Protein AF-A0A8T0V2H6-F1 (afdb_monomer_lite)

Sequence (194 aa):
MIKNYIMNHGMRLSMFNEFSKLKLLAVAETQFASVIVMLKRFLMVKRALQSMVISDAWETYREDNSGLARHVRENSERWWENVAYIVDFTDPIYEMLRVADTDKPCLHLIYEMWDTMIENVKKVIYTKEKKQDDEQSTFFSIVLAILVDRWTKTNTPLHCLAHSLNPRYYHEKWINERAGRNPPPPTRTLRFHK

Foldseek 3Di:
DVLCVQVVDPLSVVLLVVQDPQHQDDDDPDDDCSVLVNLVSCLVSVVSVLCSLQDPSNVVVDPDDNVVSVVCNVVCPVVNVVSVLVNQLCVLVVVLVVVVPDPDPCLLVNLVSLVVNLVSSCVSVCVVVVHDPPDDDPVSVVVVVVSVVVCVVVDDVSSVVSNLPPCVQPDPCQVPDPPDRDDGDPDPSCPVPD

Radius of gyration: 23.85 Å; chains: 1; bounding box: 50×31×73 Å

Secondary structure (DSSP, 8-state):
-HHHHHHTSHHHHHHHHHH-SPPPP---S--TTHHHHHHHHHHHTHHHHHHHHTSHHHHHH--S-HHHHHHHHHHHHHHHHHHHHHHHHHHHHHHHHHHHTSSS--GGGHHHHHHHHHHHHHHHHHHHHT--TTS--HHHHHHHHHHHHHHHHH--HHHHHHHHT-GGGS-HHHHH-SS--PPPP--GGGTT--

Structure (mmCIF, N/CA/C/O backbone):
data_AF-A0A8T0V2H6-F1
#
_entry.id   AF-A0A8T0V2H6-F1
#
loop_
_atom_site.group_PDB
_atom_site.id
_atom_site.type_symbol
_atom_site.label_atom_id
_atom_site.label_alt_id
_atom_site.label_comp_id
_atom_site.label_asym_id
_atom_site.label_entity_id
_atom_site.label_seq_id
_atom_site.pdbx_PDB_ins_code
_atom_site.Cartn_x
_atom_site.Cartn_y
_atom_site.Cartn_z
_atom_site.occupancy
_atom_site.B_iso_or_equiv
_atom_site.auth_seq_id
_atom_site.auth_comp_id
_atom_site.auth_asym_id
_atom_site.auth_atom_id
_atom_site.pdbx_PDB_model_num
ATOM 1 N N . MET A 1 1 ? 0.007 8.878 -19.558 1.00 57.66 1 MET A N 1
ATOM 2 C CA . MET A 1 1 ? 1.024 9.228 -20.577 1.00 57.66 1 MET A CA 1
ATOM 3 C C . MET A 1 1 ? 1.770 7.995 -21.104 1.00 57.66 1 MET A C 1
ATOM 5 O O . MET A 1 1 ? 1.580 7.674 -22.267 1.00 57.66 1 MET A O 1
ATOM 9 N N . ILE A 1 2 ? 2.503 7.237 -20.270 1.00 63.34 2 ILE A N 1
ATOM 10 C CA . ILE A 1 2 ? 3.273 6.039 -20.698 1.00 63.34 2 ILE A CA 1
ATOM 11 C C . ILE A 1 2 ? 2.390 4.943 -21.316 1.00 63.34 2 ILE A C 1
ATOM 13 O O . ILE A 1 2 ? 2.685 4.446 -22.397 1.00 63.34 2 ILE A O 1
ATOM 17 N N . LYS A 1 3 ? 1.258 4.612 -20.681 1.00 72.81 3 LYS A N 1
ATOM 18 C CA . LYS A 1 3 ? 0.284 3.656 -21.231 1.00 72.81 3 LYS A CA 1
ATOM 19 C C . LYS A 1 3 ? -0.166 4.047 -22.644 1.00 72.81 3 LYS A C 1
ATOM 21 O O . LYS A 1 3 ? -0.081 3.224 -23.541 1.00 72.81 3 LYS A O 1
ATOM 26 N N . ASN A 1 4 ? -0.607 5.288 -22.859 1.00 69.81 4 ASN A N 1
ATOM 27 C CA . ASN A 1 4 ? -1.060 5.742 -24.182 1.00 69.81 4 ASN A CA 1
ATOM 28 C C . ASN A 1 4 ? 0.082 5.711 -25.208 1.00 69.81 4 ASN A C 1
ATOM 30 O O . ASN A 1 4 ? -0.122 5.298 -26.342 1.00 69.81 4 ASN A O 1
ATOM 34 N N . TYR A 1 5 ? 1.293 6.078 -24.786 1.00 70.44 5 TYR A N 1
ATOM 35 C CA . TYR A 1 5 ? 2.484 6.064 -25.630 1.00 70.44 5 TYR A CA 1
ATOM 36 C C . TYR A 1 5 ? 2.878 4.655 -26.121 1.00 70.44 5 TYR A C 1
ATOM 38 O O . TYR A 1 5 ? 3.415 4.526 -27.222 1.00 70.44 5 TYR A O 1
ATOM 46 N N . ILE A 1 6 ? 2.609 3.607 -25.333 1.00 67.75 6 ILE A N 1
ATOM 47 C CA . ILE A 1 6 ? 2.891 2.208 -25.703 1.00 67.75 6 ILE A CA 1
ATOM 48 C C . ILE A 1 6 ? 1.693 1.578 -26.420 1.00 67.75 6 ILE A C 1
ATOM 50 O O . ILE A 1 6 ? 1.848 0.989 -27.482 1.00 67.75 6 ILE A O 1
ATOM 54 N N . MET A 1 7 ? 0.492 1.721 -25.859 1.00 74.12 7 MET A N 1
ATOM 55 C CA . MET A 1 7 ? -0.691 0.967 -26.284 1.00 74.12 7 MET A CA 1
ATOM 56 C C . MET A 1 7 ? -1.359 1.519 -27.550 1.00 74.12 7 MET A C 1
ATOM 58 O O . MET A 1 7 ? -2.041 0.760 -28.231 1.00 74.12 7 MET A O 1
ATOM 62 N N . ASN A 1 8 ? -1.174 2.803 -27.882 1.00 72.38 8 ASN A N 1
ATOM 63 C CA . ASN A 1 8 ? -1.828 3.425 -29.043 1.00 72.38 8 ASN A CA 1
ATOM 64 C C . ASN A 1 8 ? -0.949 3.433 -30.309 1.00 72.38 8 ASN A C 1
ATOM 66 O O . ASN A 1 8 ? -1.390 3.909 -31.351 1.00 72.38 8 ASN A O 1
ATOM 70 N N . HIS A 1 9 ? 0.284 2.918 -30.241 1.00 75.00 9 HIS A N 1
ATOM 71 C CA . HIS A 1 9 ? 1.209 2.855 -31.376 1.00 75.00 9 HIS A CA 1
ATOM 72 C C . HIS A 1 9 ? 1.543 1.396 -31.705 1.00 75.00 9 HIS A C 1
ATOM 74 O O . HIS A 1 9 ? 2.235 0.736 -30.931 1.00 75.00 9 HIS A O 1
ATOM 80 N N . GLY A 1 10 ? 1.086 0.907 -32.865 1.00 76.62 10 GLY A N 1
ATOM 81 C CA . GLY A 1 10 ? 1.144 -0.514 -33.241 1.00 76.62 10 GLY A CA 1
ATOM 82 C C . GLY A 1 10 ? 2.532 -1.151 -33.125 1.00 76.62 10 GLY A C 1
ATOM 83 O O . GLY A 1 10 ? 2.665 -2.210 -32.519 1.00 76.62 10 GLY A O 1
ATOM 84 N N . MET A 1 11 ? 3.578 -0.467 -33.601 1.00 78.38 11 MET A N 1
ATOM 85 C CA . MET A 1 11 ? 4.960 -0.964 -33.513 1.00 78.38 11 MET A CA 1
ATOM 86 C C . MET A 1 11 ? 5.462 -1.081 -32.069 1.00 78.38 11 MET A C 1
ATOM 88 O O . MET A 1 11 ? 6.057 -2.087 -31.697 1.00 78.38 11 MET A O 1
ATOM 92 N N . ARG A 1 12 ? 5.185 -0.086 -31.217 1.00 76.69 12 ARG A N 1
ATOM 93 C CA . ARG A 1 12 ? 5.607 -0.103 -29.803 1.00 76.69 12 ARG A CA 1
ATOM 94 C C . ARG A 1 12 ? 4.837 -1.132 -28.991 1.00 76.69 12 ARG A C 1
ATOM 96 O O . ARG A 1 12 ? 5.410 -1.766 -28.113 1.00 76.69 12 ARG A O 1
ATOM 103 N N . LEU A 1 13 ? 3.555 -1.306 -29.301 1.00 80.50 13 LEU A N 1
ATOM 104 C CA . LEU A 1 13 ? 2.740 -2.358 -28.715 1.00 80.50 13 LEU A CA 1
ATOM 105 C C . LEU A 1 13 ? 3.264 -3.744 -29.111 1.00 80.50 13 LEU A C 1
ATOM 107 O O . LEU A 1 13 ? 3.337 -4.617 -28.252 1.00 80.50 13 LEU A O 1
ATOM 111 N N . SER A 1 14 ? 3.657 -3.935 -30.376 1.00 81.31 14 SER A N 1
ATOM 112 C CA . SER A 1 14 ? 4.265 -5.187 -30.847 1.00 81.31 14 SER A CA 1
ATOM 113 C C . SER A 1 14 ? 5.552 -5.497 -30.085 1.00 81.31 14 SER A C 1
ATOM 115 O O . SER A 1 14 ? 5.632 -6.546 -29.453 1.00 81.31 14 SER A O 1
ATOM 117 N N . MET A 1 15 ? 6.490 -4.542 -30.035 1.00 80.81 15 MET A N 1
ATOM 118 C CA . MET A 1 15 ? 7.746 -4.691 -29.287 1.00 80.81 15 MET A CA 1
ATOM 119 C C . MET A 1 15 ? 7.506 -4.972 -27.796 1.00 80.81 15 MET A C 1
ATOM 121 O O . MET A 1 15 ? 8.151 -5.827 -27.206 1.00 80.81 15 MET A O 1
ATOM 125 N N . PHE A 1 16 ? 6.549 -4.288 -27.161 1.00 79.81 16 PHE A N 1
ATOM 126 C CA . PHE A 1 16 ? 6.218 -4.543 -25.757 1.00 79.81 16 PHE A CA 1
ATOM 127 C C . PHE A 1 16 ? 5.671 -5.962 -25.528 1.00 79.81 16 PHE A C 1
ATOM 129 O O . PHE A 1 16 ? 6.014 -6.605 -24.532 1.00 79.81 16 PHE A O 1
ATOM 136 N N . ASN A 1 17 ? 4.837 -6.460 -26.446 1.00 83.56 17 ASN A N 1
ATOM 137 C CA . ASN A 1 17 ? 4.226 -7.786 -26.340 1.00 83.56 17 ASN A CA 1
ATOM 138 C C . ASN A 1 17 ? 5.242 -8.932 -26.488 1.00 83.56 17 ASN A C 1
ATOM 140 O O . ASN A 1 17 ? 4.972 -10.030 -26.001 1.00 83.56 17 ASN A O 1
ATOM 144 N N 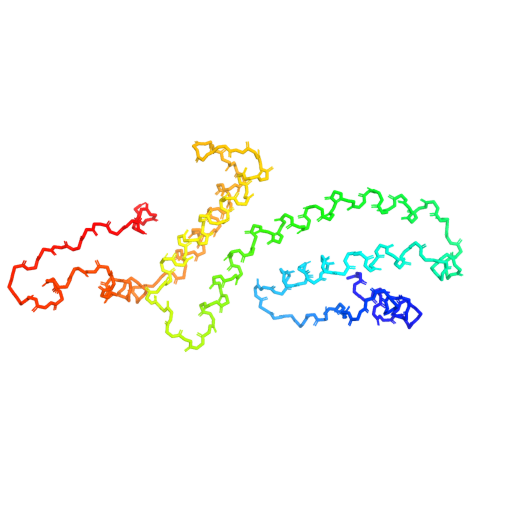. GLU A 1 18 ? 6.405 -8.690 -27.100 1.00 84.88 18 GLU A N 1
ATOM 145 C CA . GLU A 1 18 ? 7.509 -9.662 -27.145 1.00 84.88 18 GLU A CA 1
ATOM 146 C C . GLU A 1 18 ? 8.070 -9.946 -25.743 1.00 84.88 18 GLU A C 1
ATOM 148 O O . GLU A 1 18 ? 8.413 -11.084 -25.423 1.00 84.88 18 GLU A O 1
ATOM 153 N N . PHE A 1 19 ? 8.092 -8.931 -24.872 1.00 81.44 19 PHE A N 1
ATOM 154 C CA . PHE A 1 19 ? 8.656 -9.030 -23.522 1.00 81.44 19 PHE A CA 1
ATOM 155 C C . PHE A 1 19 ? 7.604 -9.192 -22.417 1.00 81.44 19 PHE A C 1
ATOM 157 O O . PHE A 1 19 ? 7.946 -9.538 -21.283 1.00 81.44 19 PHE A O 1
ATOM 164 N N . SER A 1 20 ? 6.321 -8.943 -22.700 1.00 81.00 20 SER A N 1
ATOM 165 C CA . SER A 1 20 ? 5.245 -9.140 -21.728 1.00 81.00 20 SER A CA 1
ATOM 166 C C . SER A 1 20 ? 3.930 -9.578 -22.350 1.00 81.00 20 SER A C 1
ATOM 168 O O . SER A 1 20 ? 3.385 -8.931 -23.235 1.00 81.00 20 SER A O 1
ATOM 170 N N . LYS A 1 21 ? 3.318 -10.606 -21.756 1.00 78.69 21 LYS A N 1
ATOM 171 C CA . LYS A 1 21 ? 1.913 -10.962 -22.017 1.00 78.69 21 LYS A CA 1
ATOM 172 C C . LYS A 1 21 ? 0.926 -10.081 -21.236 1.00 78.69 21 LYS A C 1
ATOM 174 O O . LYS A 1 21 ? -0.285 -10.160 -21.448 1.00 78.69 21 LYS A O 1
ATOM 179 N N . LEU A 1 22 ? 1.414 -9.262 -20.298 1.00 77.81 22 LEU A N 1
ATOM 180 C CA . LEU A 1 22 ? 0.583 -8.418 -19.444 1.00 77.81 22 LEU A CA 1
ATOM 181 C C . LEU A 1 22 ? 0.344 -7.064 -20.105 1.00 77.81 22 LEU A C 1
ATOM 183 O O . LEU A 1 22 ? 1.258 -6.265 -20.253 1.00 77.81 22 LEU A O 1
ATOM 187 N N . LYS A 1 23 ? -0.915 -6.746 -20.403 1.00 75.12 23 LYS A N 1
ATOM 188 C CA . LYS A 1 23 ? -1.277 -5.409 -20.890 1.00 75.12 23 LYS A CA 1
ATOM 189 C C . LYS A 1 23 ? -1.237 -4.374 -19.763 1.00 75.12 23 LYS A C 1
ATOM 191 O O . LYS A 1 23 ? -1.630 -4.677 -18.627 1.00 75.12 23 LYS A O 1
ATOM 196 N N . LEU A 1 24 ? -0.804 -3.154 -20.092 1.00 72.75 24 LEU A N 1
ATOM 197 C CA . LEU A 1 24 ? -1.005 -1.977 -19.247 1.00 72.75 24 LEU A CA 1
ATOM 198 C C . LEU A 1 24 ? -2.501 -1.653 -19.219 1.00 72.75 24 LEU A C 1
ATOM 200 O O . LEU A 1 24 ? -3.124 -1.468 -20.265 1.00 72.75 24 LEU A O 1
ATOM 204 N N . LEU A 1 25 ? -3.088 -1.623 -18.025 1.00 65.75 25 LEU A N 1
ATOM 205 C CA . LEU A 1 25 ? -4.528 -1.446 -17.877 1.00 65.75 25 LEU A CA 1
ATOM 206 C C . LEU A 1 25 ? -4.935 -0.004 -18.208 1.00 65.75 25 LEU A C 1
ATOM 208 O O . LEU A 1 25 ? -4.282 0.961 -17.810 1.00 65.75 25 LEU A O 1
ATOM 212 N N . ALA A 1 26 ? -6.027 0.135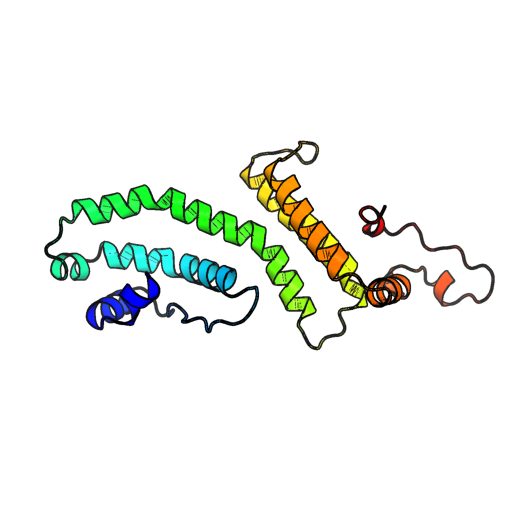 -18.962 1.00 54.69 26 ALA A N 1
ATOM 213 C CA . ALA A 1 26 ? -6.793 1.369 -19.028 1.00 54.69 26 ALA A CA 1
ATOM 214 C C . ALA A 1 26 ? -7.704 1.379 -17.807 1.00 54.69 26 ALA A C 1
ATOM 216 O O . ALA A 1 26 ? -8.627 0.573 -17.747 1.00 54.69 26 ALA A O 1
ATOM 217 N N . VAL A 1 27 ? -7.428 2.229 -16.826 1.00 48.19 27 VAL A N 1
ATOM 218 C CA . VAL A 1 27 ? -8.365 2.369 -15.715 1.00 48.19 27 VAL A CA 1
ATOM 219 C C . VAL A 1 27 ? -9.436 3.370 -16.126 1.00 48.19 27 VAL A C 1
ATOM 221 O O . VAL A 1 27 ? -9.109 4.466 -16.580 1.00 48.19 27 VAL A O 1
ATOM 224 N N . ALA A 1 28 ? -10.700 2.953 -16.038 1.00 45.38 28 ALA A N 1
ATOM 225 C CA . ALA A 1 28 ? -11.831 3.872 -16.044 1.00 45.38 28 ALA A CA 1
ATOM 226 C C . ALA A 1 28 ? -11.726 4.799 -14.822 1.00 45.38 28 ALA A C 1
ATOM 228 O O . ALA A 1 28 ? -11.103 4.438 -13.827 1.00 45.38 28 ALA A O 1
ATOM 229 N N . GLU A 1 29 ? -12.313 5.989 -14.892 1.00 46.19 29 GLU A N 1
ATOM 230 C CA . GLU A 1 29 ? -12.191 7.063 -13.895 1.00 46.19 29 GLU A CA 1
ATOM 231 C C . GLU A 1 29 ? -12.955 6.775 -12.579 1.00 46.19 29 GLU A C 1
ATOM 233 O O . GLU A 1 29 ? -13.639 7.630 -12.028 1.00 46.19 29 GLU A O 1
ATOM 238 N N . THR A 1 30 ? -12.885 5.545 -12.064 1.00 51.72 30 THR A N 1
ATOM 239 C CA . THR A 1 30 ? -13.666 5.096 -10.911 1.00 51.72 30 THR A CA 1
ATOM 240 C C . THR A 1 30 ? -12.789 4.506 -9.805 1.00 51.72 30 THR A C 1
ATOM 242 O O . THR A 1 30 ? -12.056 3.540 -10.012 1.00 51.72 30 THR A O 1
ATOM 245 N N . GLN A 1 31 ? -12.987 5.070 -8.608 1.00 54.12 31 GLN A N 1
ATOM 246 C CA . GLN A 1 31 ? -12.692 4.557 -7.263 1.00 54.12 31 GLN A CA 1
ATOM 247 C C . GLN A 1 31 ? -11.229 4.579 -6.762 1.00 54.12 31 GLN A C 1
ATOM 249 O O . GLN A 1 31 ? -10.248 4.460 -7.500 1.00 54.12 31 GLN A O 1
ATOM 254 N N . PHE A 1 32 ? -11.133 4.757 -5.438 1.00 60.28 32 PHE A N 1
ATOM 255 C CA . PHE A 1 32 ? -10.003 5.168 -4.583 1.00 60.28 32 PHE A CA 1
ATOM 256 C C . PHE A 1 32 ? -8.732 4.287 -4.646 1.00 60.28 32 PHE A C 1
ATOM 258 O O . PHE A 1 32 ? -7.740 4.577 -3.988 1.00 60.28 32 PHE A O 1
ATOM 265 N N . ALA A 1 33 ? -8.715 3.237 -5.467 1.00 70.44 33 ALA A N 1
ATOM 266 C CA . ALA A 1 33 ? -7.618 2.271 -5.564 1.00 70.44 33 ALA A CA 1
ATOM 267 C C . ALA A 1 33 ? -7.018 2.129 -6.974 1.00 70.44 33 ALA A C 1
ATOM 269 O O . ALA A 1 33 ? -6.003 1.451 -7.150 1.00 70.44 33 ALA A O 1
ATOM 270 N N . SER A 1 34 ? -7.610 2.782 -7.978 1.00 75.88 34 SER A N 1
ATOM 271 C CA . SER A 1 34 ? -7.168 2.722 -9.377 1.00 75.88 34 SER A CA 1
ATOM 272 C C . SER A 1 34 ? -5.679 3.032 -9.545 1.00 75.88 34 SER A C 1
ATOM 274 O O . SER A 1 34 ? -4.965 2.306 -10.237 1.00 75.88 34 SER A O 1
ATOM 276 N N . VAL A 1 35 ? -5.187 4.070 -8.864 1.00 82.25 35 VAL A N 1
ATOM 277 C CA . VAL A 1 35 ? -3.778 4.483 -8.912 1.00 82.25 35 VAL A CA 1
ATOM 278 C C . VAL A 1 35 ? -2.855 3.408 -8.341 1.00 82.25 35 VAL A C 1
ATOM 280 O O . VAL A 1 35 ? -1.885 3.042 -8.999 1.00 82.25 35 VAL A O 1
ATOM 283 N N . ILE A 1 36 ? -3.170 2.843 -7.173 1.00 84.00 36 ILE A N 1
ATOM 284 C CA . ILE A 1 36 ? -2.349 1.799 -6.535 1.00 84.00 36 ILE A CA 1
ATOM 285 C C . ILE A 1 36 ? -2.310 0.541 -7.412 1.00 84.00 36 ILE A C 1
ATOM 287 O O . ILE A 1 36 ? -1.238 -0.011 -7.664 1.00 84.00 36 ILE A O 1
ATOM 291 N N . VAL A 1 37 ? -3.458 0.120 -7.956 1.00 84.31 37 VAL A N 1
ATOM 292 C CA . VAL A 1 37 ? -3.543 -1.024 -8.880 1.00 84.31 37 VAL A CA 1
ATOM 293 C C . VAL A 1 37 ? -2.715 -0.778 -10.146 1.00 84.31 37 VAL A C 1
ATOM 295 O O . VAL A 1 37 ? -2.020 -1.685 -10.614 1.00 84.31 37 VAL A O 1
ATOM 298 N N . MET A 1 38 ? -2.726 0.447 -10.683 1.00 84.44 38 MET A N 1
ATOM 299 C CA . MET A 1 38 ? -1.871 0.816 -11.814 1.00 84.44 38 MET A CA 1
ATOM 300 C C . MET A 1 38 ? -0.390 0.749 -11.462 1.00 84.44 38 MET A C 1
ATOM 302 O O . MET A 1 38 ? 0.372 0.189 -12.245 1.00 84.44 38 MET A O 1
ATOM 306 N N . LEU A 1 39 ? 0.024 1.282 -10.310 1.00 88.69 39 LEU A N 1
ATOM 307 C CA . LEU A 1 39 ? 1.426 1.253 -9.885 1.00 88.69 39 LEU A CA 1
ATOM 308 C C . LEU A 1 39 ? 1.914 -0.185 -9.673 1.00 88.69 39 LEU A C 1
ATOM 310 O O . LEU A 1 39 ? 2.968 -0.546 -10.198 1.00 88.69 39 LEU A O 1
ATOM 314 N N . LYS A 1 40 ? 1.107 -1.043 -9.033 1.00 89.19 40 LYS A N 1
ATOM 315 C CA . LYS A 1 40 ? 1.374 -2.489 -8.936 1.00 89.19 40 LYS A CA 1
ATOM 316 C C . LYS A 1 40 ? 1.572 -3.114 -10.314 1.00 89.19 40 LYS A C 1
ATOM 318 O O . LYS A 1 40 ? 2.569 -3.791 -10.560 1.00 89.19 40 LYS A O 1
ATOM 323 N N . ARG A 1 41 ? 0.650 -2.852 -11.246 1.00 87.06 41 ARG A N 1
ATOM 324 C CA . ARG A 1 41 ? 0.742 -3.364 -12.619 1.00 87.06 41 ARG A CA 1
ATOM 325 C C . ARG A 1 41 ? 1.984 -2.840 -13.338 1.00 87.06 41 ARG A C 1
ATOM 327 O O . ARG A 1 41 ? 2.590 -3.582 -14.105 1.00 87.06 41 ARG A O 1
ATOM 334 N N . PHE A 1 42 ? 2.361 -1.591 -13.083 1.00 86.00 42 PHE A N 1
ATOM 335 C CA . PHE A 1 42 ? 3.537 -0.960 -13.666 1.00 86.00 42 PHE A CA 1
ATOM 336 C C . PHE A 1 42 ? 4.831 -1.626 -13.185 1.00 86.00 42 PHE A C 1
ATOM 338 O O . PHE A 1 42 ? 5.697 -1.931 -14.002 1.00 86.00 42 PHE A O 1
ATOM 345 N N . LEU A 1 43 ? 4.921 -1.955 -11.893 1.00 88.81 43 LEU A N 1
ATOM 346 C CA . LEU A 1 43 ? 6.038 -2.723 -11.333 1.00 88.81 43 LEU A CA 1
ATOM 347 C C . LEU A 1 43 ? 6.145 -4.124 -11.950 1.00 88.81 43 LEU A C 1
ATOM 349 O O . LEU A 1 43 ? 7.247 -4.552 -12.291 1.00 88.81 43 LEU A O 1
ATOM 353 N N . MET A 1 44 ? 5.019 -4.810 -12.182 1.00 87.62 44 MET A N 1
ATOM 354 C CA . MET A 1 44 ? 5.017 -6.136 -12.824 1.00 87.62 44 MET A CA 1
ATOM 355 C C . MET A 1 44 ? 5.600 -6.117 -14.242 1.00 87.62 44 MET A C 1
ATOM 357 O O . MET A 1 44 ? 6.196 -7.101 -14.676 1.00 87.62 44 MET A O 1
ATOM 361 N N . VAL A 1 45 ? 5.433 -5.010 -14.971 1.00 85.94 45 VAL A N 1
ATOM 362 C CA . VAL A 1 45 ? 5.948 -4.865 -16.341 1.00 85.94 45 VAL A CA 1
ATOM 363 C C . VAL A 1 45 ? 7.276 -4.108 -16.411 1.00 85.94 45 VAL A C 1
ATOM 365 O O . VAL A 1 45 ? 7.783 -3.920 -17.514 1.00 85.94 45 VAL A O 1
ATOM 368 N N . LYS A 1 46 ? 7.883 -3.724 -15.273 1.00 86.81 46 LYS A N 1
ATOM 369 C CA . LYS A 1 46 ? 9.174 -3.005 -15.211 1.00 86.81 46 LYS A CA 1
ATOM 370 C C . LYS A 1 46 ? 10.228 -3.661 -16.100 1.00 86.81 46 LYS A C 1
ATOM 372 O O . LYS A 1 46 ? 10.796 -2.998 -16.960 1.00 86.81 46 LYS A O 1
ATOM 377 N N . ARG A 1 47 ? 10.453 -4.970 -15.924 1.00 83.88 47 ARG A N 1
ATOM 378 C CA . ARG A 1 47 ? 11.464 -5.714 -16.694 1.00 83.88 47 ARG A CA 1
ATOM 379 C C . ARG A 1 47 ? 11.169 -5.689 -18.188 1.00 83.88 47 ARG A C 1
ATOM 381 O O . ARG A 1 47 ? 12.070 -5.431 -18.967 1.00 83.88 47 ARG A O 1
ATOM 388 N N . ALA A 1 48 ? 9.911 -5.877 -18.576 1.00 84.06 48 ALA A N 1
ATOM 389 C CA . ALA A 1 48 ? 9.517 -5.831 -19.979 1.00 84.06 48 ALA A CA 1
ATOM 390 C C . ALA A 1 48 ? 9.715 -4.440 -20.597 1.00 84.06 48 ALA A C 1
ATOM 392 O O . ALA A 1 48 ? 10.196 -4.334 -21.718 1.00 84.06 48 ALA A O 1
ATOM 393 N N . LEU A 1 49 ? 9.406 -3.373 -19.854 1.00 81.62 49 LEU A N 1
ATOM 394 C CA . LEU A 1 49 ? 9.667 -1.998 -20.287 1.00 81.62 49 LEU A CA 1
ATOM 395 C C . LEU A 1 49 ? 11.168 -1.731 -20.440 1.00 81.62 49 LEU A C 1
ATOM 397 O O . LEU A 1 49 ? 11.584 -1.132 -21.427 1.00 81.62 49 LEU A O 1
ATOM 401 N N . GLN A 1 50 ? 11.977 -2.197 -19.487 1.00 81.62 50 GLN A N 1
ATOM 402 C CA . GLN A 1 50 ? 13.432 -2.070 -19.551 1.00 81.62 50 GLN A CA 1
ATOM 403 C C . GLN A 1 50 ? 14.009 -2.845 -20.741 1.00 81.62 50 GLN A C 1
ATOM 405 O O . GLN A 1 50 ? 14.807 -2.277 -21.478 1.00 81.62 50 GLN A O 1
ATOM 410 N N . SER A 1 51 ? 13.570 -4.089 -20.962 1.00 82.19 51 SER A N 1
ATOM 411 C CA . SER A 1 51 ? 13.979 -4.935 -22.093 1.00 82.19 51 SER A CA 1
ATOM 412 C C . SER A 1 51 ? 13.563 -4.357 -23.444 1.00 82.19 51 SER A C 1
ATOM 414 O O . SER A 1 51 ? 14.360 -4.351 -24.374 1.00 82.19 51 SER A O 1
ATOM 416 N N . MET A 1 52 ? 12.352 -3.807 -23.543 1.00 81.44 52 MET A N 1
ATOM 417 C CA . MET A 1 52 ? 11.862 -3.165 -24.761 1.00 81.44 52 MET A CA 1
ATOM 418 C C . MET A 1 52 ? 12.745 -1.977 -25.165 1.00 81.44 52 MET A C 1
ATOM 420 O O . MET A 1 52 ? 13.112 -1.861 -26.328 1.00 81.44 52 MET A O 1
ATOM 424 N N . VAL A 1 53 ? 13.122 -1.119 -24.211 1.00 74.75 53 VAL A N 1
ATOM 425 C CA . VAL A 1 53 ? 13.918 0.098 -24.466 1.00 74.75 53 VAL A CA 1
ATOM 426 C C . VAL A 1 53 ? 15.367 -0.200 -24.879 1.00 74.75 53 VAL A C 1
ATOM 428 O O . VAL A 1 53 ? 16.002 0.651 -25.494 1.00 74.75 53 VAL A O 1
ATOM 431 N N . ILE A 1 54 ? 15.891 -1.386 -24.561 1.00 75.75 54 ILE A N 1
ATOM 432 C CA . ILE A 1 54 ? 17.252 -1.815 -24.932 1.00 75.75 54 ILE A CA 1
ATOM 433 C C . ILE A 1 54 ? 17.279 -2.794 -26.113 1.00 75.75 54 ILE A C 1
ATOM 435 O O . ILE A 1 54 ? 18.332 -3.344 -26.409 1.00 75.75 54 ILE A O 1
ATOM 439 N N . SER A 1 55 ? 16.128 -3.081 -26.723 1.00 77.50 55 SER A N 1
ATOM 440 C CA . SER A 1 55 ? 16.044 -4.041 -27.824 1.00 77.50 55 SER A CA 1
ATOM 441 C C . SER A 1 55 ? 16.552 -3.442 -29.135 1.00 77.50 55 SER A C 1
ATOM 443 O O . SER A 1 55 ? 16.318 -2.265 -29.413 1.00 77.50 55 SER A O 1
ATOM 445 N N . ASP A 1 56 ? 17.159 -4.270 -29.987 1.00 74.62 56 ASP A N 1
ATOM 446 C CA . ASP A 1 56 ? 17.613 -3.859 -31.325 1.00 74.62 56 ASP A CA 1
ATOM 447 C C . ASP A 1 56 ? 16.449 -3.314 -32.172 1.00 74.62 56 ASP A C 1
ATOM 449 O O . ASP A 1 56 ? 16.604 -2.376 -32.955 1.00 74.62 56 ASP A O 1
ATOM 453 N N . ALA A 1 57 ? 15.241 -3.852 -31.962 1.00 74.25 57 ALA A N 1
ATOM 454 C CA . ALA A 1 57 ? 14.010 -3.365 -32.578 1.00 74.25 57 ALA A CA 1
ATOM 455 C C . ALA A 1 57 ? 13.693 -1.911 -32.181 1.00 74.25 57 ALA A C 1
ATOM 457 O O . ALA A 1 57 ? 13.209 -1.134 -33.005 1.00 74.25 57 ALA A O 1
ATOM 458 N N . TRP A 1 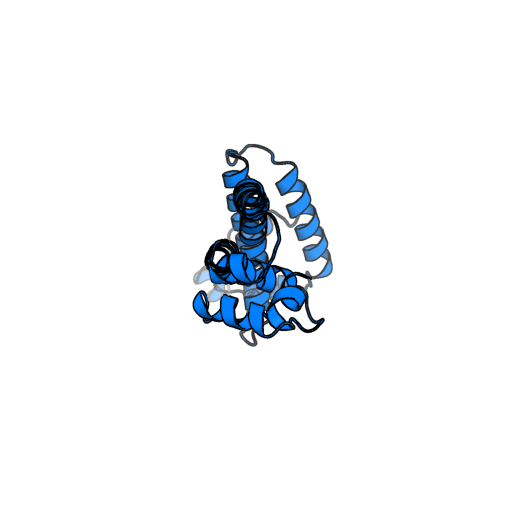58 ? 13.992 -1.521 -30.939 1.00 72.69 58 TRP A N 1
ATOM 459 C CA . TRP A 1 58 ? 13.827 -0.152 -30.457 1.00 72.69 58 TRP A CA 1
ATOM 460 C C . TRP A 1 58 ? 14.901 0.794 -31.000 1.00 72.69 58 TRP A C 1
ATOM 462 O O . TRP A 1 58 ? 14.560 1.912 -31.392 1.00 72.69 58 TRP A O 1
ATOM 472 N N . GLU A 1 59 ? 16.158 0.346 -31.076 1.00 67.50 59 GLU A N 1
ATOM 473 C CA . GLU A 1 59 ? 17.256 1.112 -31.693 1.00 67.50 59 GLU A CA 1
ATOM 474 C C . GLU A 1 59 ? 17.032 1.328 -33.196 1.00 67.50 59 GLU A C 1
ATOM 476 O O . GLU A 1 59 ? 17.298 2.404 -33.715 1.00 67.50 59 GLU A O 1
ATOM 481 N N . THR A 1 60 ? 16.457 0.344 -33.888 1.00 69.81 60 THR A N 1
ATOM 482 C CA . THR A 1 60 ? 16.109 0.464 -35.314 1.00 69.81 60 THR A CA 1
ATOM 483 C C . THR A 1 60 ? 14.893 1.375 -35.529 1.00 69.81 60 THR A C 1
ATOM 485 O O . THR A 1 60 ? 14.770 2.032 -36.559 1.00 69.81 60 THR A O 1
ATOM 488 N N . TYR A 1 61 ? 13.968 1.421 -34.564 1.00 66.19 61 TYR A N 1
ATOM 489 C CA . TYR A 1 61 ? 12.732 2.207 -34.649 1.00 66.19 61 TYR A CA 1
ATOM 490 C C . TYR A 1 61 ? 12.924 3.698 -34.326 1.00 66.19 61 TYR A C 1
ATOM 492 O O . TYR A 1 61 ? 12.162 4.535 -34.815 1.00 66.19 61 TYR A O 1
ATOM 500 N N . ARG A 1 62 ? 13.892 4.049 -33.473 1.00 61.72 62 ARG A N 1
ATOM 501 C CA . ARG A 1 62 ? 14.237 5.441 -33.169 1.00 61.72 62 ARG A CA 1
ATOM 502 C C . ARG A 1 62 ? 15.629 5.750 -33.709 1.00 61.72 62 ARG A C 1
ATOM 504 O O . ARG A 1 62 ? 16.600 5.245 -33.174 1.00 61.72 62 ARG A O 1
ATOM 511 N N . GLU A 1 63 ? 15.736 6.716 -34.616 1.00 56.09 63 GLU A N 1
ATOM 512 C CA . GLU A 1 63 ? 17.012 7.361 -34.990 1.00 56.09 63 GLU A CA 1
ATOM 513 C C . GLU A 1 63 ? 17.662 8.163 -33.825 1.00 56.09 63 GLU A C 1
ATOM 515 O O . GLU A 1 63 ? 18.541 8.992 -34.046 1.00 56.09 63 GLU A O 1
ATOM 520 N N . ASP A 1 64 ? 17.230 7.951 -32.572 1.00 58.47 64 ASP A N 1
ATOM 521 C CA . ASP A 1 64 ? 17.707 8.662 -31.385 1.00 58.47 64 ASP A CA 1
ATOM 522 C C . ASP A 1 64 ? 18.802 7.883 -30.648 1.00 58.47 64 ASP A C 1
ATOM 524 O O . ASP A 1 64 ? 18.731 6.677 -30.422 1.00 58.47 64 ASP A O 1
ATOM 528 N N . ASN A 1 65 ? 19.771 8.662 -30.176 1.00 59.56 65 ASN A N 1
ATOM 529 C CA . ASN A 1 65 ? 21.002 8.298 -29.485 1.00 59.56 65 ASN A CA 1
ATOM 530 C C . ASN A 1 65 ? 20.825 7.186 -28.417 1.00 59.56 65 ASN A C 1
ATOM 532 O O . ASN A 1 65 ? 20.353 7.445 -27.304 1.00 59.56 65 ASN A O 1
ATOM 536 N N . SER A 1 66 ? 21.265 5.957 -28.718 1.00 59.62 66 SER A N 1
ATOM 537 C CA . SER A 1 66 ? 21.200 4.764 -27.844 1.00 59.62 66 SER A CA 1
ATOM 538 C C . SER A 1 66 ? 21.802 4.976 -26.441 1.00 59.62 66 SER A C 1
ATOM 540 O O . SER A 1 66 ? 21.382 4.350 -25.461 1.00 59.62 66 SER A O 1
ATOM 542 N N . GLY A 1 67 ? 22.721 5.940 -26.299 1.00 60.53 67 GLY A N 1
ATOM 543 C CA . GLY A 1 67 ? 23.263 6.383 -25.011 1.00 60.53 67 GLY A CA 1
ATOM 544 C C . GLY A 1 67 ? 22.216 6.964 -24.047 1.00 60.53 67 GLY A C 1
ATOM 545 O O . GLY A 1 67 ? 22.307 6.739 -22.839 1.00 60.53 67 GLY A O 1
ATOM 546 N N . LEU A 1 68 ? 21.179 7.641 -24.554 1.00 64.25 68 LEU A N 1
ATOM 547 C CA . LEU A 1 68 ? 20.119 8.240 -23.734 1.00 64.25 68 LEU A CA 1
ATOM 548 C C . LEU A 1 68 ? 19.195 7.173 -23.130 1.00 64.25 68 LEU A C 1
ATOM 550 O O . LEU A 1 68 ? 18.803 7.286 -21.973 1.00 64.25 68 LEU A O 1
ATOM 554 N N . ALA A 1 69 ? 18.887 6.106 -23.872 1.00 63.53 69 ALA A N 1
ATOM 555 C CA . ALA A 1 69 ? 18.047 5.002 -23.400 1.00 63.53 69 ALA A CA 1
ATOM 556 C C . ALA A 1 69 ? 18.695 4.246 -22.225 1.00 63.53 69 ALA A C 1
ATOM 558 O O . ALA A 1 69 ? 18.048 3.976 -21.207 1.00 63.53 69 ALA A O 1
ATOM 559 N N . ARG A 1 70 ? 20.004 3.975 -22.328 1.00 63.31 70 ARG A N 1
ATOM 560 C CA . ARG A 1 70 ? 20.798 3.354 -21.257 1.00 63.31 70 ARG A CA 1
ATOM 561 C C . ARG A 1 70 ? 20.905 4.261 -20.029 1.00 63.31 70 ARG A C 1
ATOM 563 O O . ARG A 1 70 ? 20.703 3.796 -18.908 1.00 63.31 70 ARG A O 1
ATOM 570 N N . HIS A 1 71 ? 21.116 5.559 -20.248 1.00 63.44 71 HIS A N 1
ATOM 571 C CA . HIS A 1 71 ? 21.153 6.560 -19.184 1.00 63.44 71 HIS A CA 1
ATOM 572 C C . HIS A 1 71 ? 19.798 6.710 -18.472 1.00 63.44 71 HIS A C 1
ATOM 574 O O . HIS A 1 71 ? 19.753 6.783 -17.246 1.00 63.44 71 HIS A O 1
ATOM 580 N N . VAL A 1 72 ? 18.679 6.692 -19.204 1.00 65.19 72 VAL A N 1
ATOM 581 C CA . VAL A 1 72 ? 17.325 6.725 -18.624 1.00 65.19 72 VAL A CA 1
ATOM 582 C C . VAL A 1 72 ? 17.059 5.474 -17.787 1.00 65.19 72 VAL A C 1
ATOM 584 O O . VAL A 1 72 ? 16.486 5.597 -16.709 1.00 65.19 72 VAL A O 1
ATOM 587 N N . ARG A 1 73 ? 17.520 4.287 -18.208 1.00 66.31 73 ARG A N 1
ATOM 588 C CA . ARG A 1 73 ? 17.432 3.064 -17.392 1.00 66.31 73 ARG A CA 1
ATOM 589 C C . ARG A 1 73 ? 18.163 3.235 -16.059 1.00 66.31 73 ARG A C 1
ATOM 591 O O . ARG A 1 73 ? 17.551 3.034 -15.013 1.00 66.31 73 ARG A O 1
ATOM 598 N N . GLU A 1 74 ? 19.430 3.637 -16.097 1.00 62.81 74 GLU A N 1
ATOM 599 C CA . GLU A 1 74 ? 20.283 3.757 -14.904 1.00 62.81 74 GLU A CA 1
ATOM 600 C C . GLU A 1 74 ? 19.802 4.858 -13.948 1.00 62.81 74 GLU A C 1
ATOM 602 O O . GLU A 1 74 ? 19.746 4.641 -12.739 1.00 62.81 74 GLU A O 1
ATOM 607 N N . ASN A 1 75 ? 19.322 5.987 -14.475 1.00 61.28 75 ASN A N 1
ATOM 608 C CA . ASN A 1 75 ? 18.732 7.055 -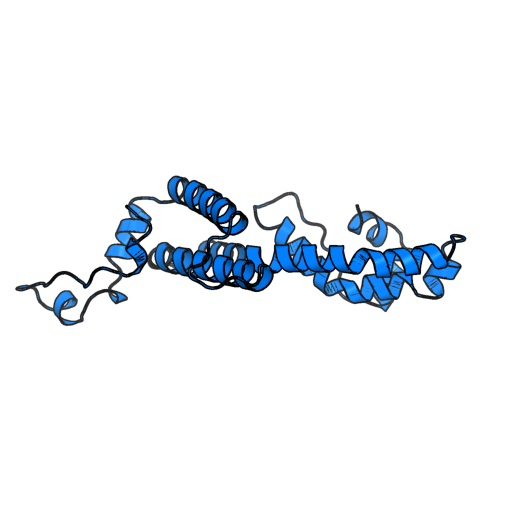13.661 1.00 61.28 75 ASN A CA 1
ATOM 609 C C . ASN A 1 75 ? 17.283 6.768 -13.220 1.00 61.28 75 ASN A C 1
ATOM 611 O O . ASN A 1 75 ? 16.754 7.472 -12.359 1.00 61.28 75 ASN A O 1
ATOM 615 N N . SER A 1 76 ? 16.631 5.734 -13.770 1.00 75.69 76 SER A N 1
ATOM 616 C CA . SER A 1 76 ? 15.262 5.355 -13.391 1.00 75.69 76 SER A CA 1
ATOM 617 C C . SER A 1 76 ? 15.181 4.425 -12.183 1.00 75.69 76 SER A C 1
ATOM 619 O O . SER A 1 76 ? 14.095 4.283 -11.627 1.00 75.69 76 SER A O 1
ATOM 621 N N . GLU A 1 77 ? 16.276 3.800 -11.736 1.00 82.12 77 GLU A N 1
ATOM 622 C CA . GLU A 1 77 ? 16.211 2.814 -10.642 1.00 82.12 77 GLU A CA 1
ATOM 623 C C . GLU A 1 77 ? 15.667 3.423 -9.345 1.00 82.12 77 GLU A C 1
ATOM 625 O O . GLU A 1 77 ? 14.726 2.886 -8.763 1.00 82.12 77 GLU A O 1
ATOM 630 N N . ARG A 1 78 ? 16.121 4.627 -8.977 1.00 84.88 78 ARG A N 1
ATOM 631 C CA . ARG A 1 78 ? 15.578 5.364 -7.824 1.00 84.88 78 ARG A CA 1
ATOM 632 C C . ARG A 1 78 ? 14.088 5.682 -7.974 1.00 84.88 78 ARG A C 1
ATOM 634 O O . ARG A 1 78 ? 13.343 5.678 -6.997 1.00 84.88 78 ARG A O 1
ATOM 641 N N . TRP A 1 79 ? 13.636 5.960 -9.196 1.00 86.25 79 TRP A N 1
ATOM 642 C CA . TRP A 1 79 ? 12.219 6.187 -9.466 1.00 86.25 79 TRP A CA 1
ATOM 643 C C . TRP A 1 79 ? 11.407 4.903 -9.249 1.00 86.25 79 TRP A C 1
ATOM 645 O O . TRP A 1 79 ? 10.375 4.939 -8.580 1.00 86.25 79 TRP A O 1
ATOM 655 N N . TRP A 1 80 ? 11.903 3.757 -9.726 1.00 88.88 80 TRP A N 1
ATOM 656 C CA . TRP A 1 80 ? 11.272 2.455 -9.499 1.00 88.88 80 TRP A CA 1
ATOM 657 C C . TRP A 1 80 ? 11.236 2.066 -8.023 1.00 88.88 80 TRP A C 1
ATOM 659 O O . TRP A 1 80 ? 10.222 1.546 -7.567 1.00 88.88 80 TRP A O 1
ATOM 669 N N . GLU A 1 81 ? 12.302 2.345 -7.274 1.00 91.19 81 GLU A N 1
ATOM 670 C CA . GLU A 1 81 ? 12.338 2.137 -5.824 1.00 91.19 81 GLU A CA 1
ATOM 671 C C . GLU A 1 81 ? 11.297 2.988 -5.092 1.00 91.19 81 GLU A C 1
ATOM 673 O O . GLU A 1 81 ? 10.658 2.503 -4.160 1.00 91.19 81 GLU A O 1
ATOM 678 N N . ASN A 1 82 ? 11.094 4.238 -5.519 1.00 90.69 82 ASN A N 1
ATOM 679 C CA . ASN A 1 82 ? 10.057 5.098 -4.952 1.00 90.69 82 ASN A CA 1
ATOM 680 C C . ASN A 1 82 ? 8.652 4.575 -5.277 1.00 90.69 82 ASN A C 1
ATOM 682 O O . ASN A 1 82 ? 7.789 4.570 -4.404 1.00 90.69 82 ASN A O 1
ATOM 686 N N . VAL 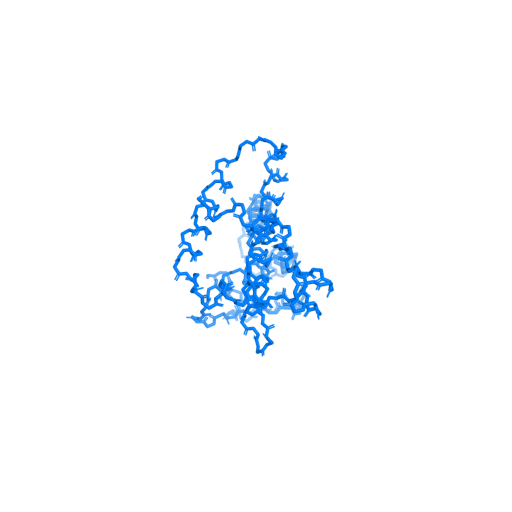A 1 83 ? 8.417 4.109 -6.508 1.00 91.00 83 VAL A N 1
ATOM 687 C CA . VAL A 1 83 ? 7.131 3.506 -6.891 1.00 91.00 83 VAL A CA 1
ATOM 688 C C . VAL A 1 83 ? 6.863 2.228 -6.101 1.00 91.00 83 VAL A C 1
ATOM 690 O O . VAL A 1 83 ? 5.750 2.052 -5.611 1.00 91.00 83 VAL A O 1
ATOM 693 N N . ALA A 1 84 ? 7.871 1.365 -5.948 1.00 93.75 84 ALA A N 1
ATOM 694 C CA . ALA A 1 84 ? 7.779 0.166 -5.120 1.00 93.75 84 ALA A CA 1
ATOM 695 C C . ALA A 1 84 ? 7.440 0.531 -3.675 1.00 93.75 84 ALA A C 1
ATOM 697 O O . ALA A 1 84 ? 6.459 0.033 -3.143 1.00 93.75 84 ALA A O 1
ATOM 698 N N . TYR A 1 85 ? 8.151 1.501 -3.099 1.00 95.19 85 TYR A N 1
ATOM 699 C CA . TYR A 1 85 ? 7.879 1.959 -1.742 1.00 95.19 85 TYR A CA 1
ATOM 700 C C . TYR A 1 85 ? 6.450 2.494 -1.570 1.00 95.19 85 TYR A C 1
ATOM 702 O O . TYR A 1 85 ? 5.781 2.129 -0.606 1.00 95.19 85 TYR A O 1
ATOM 710 N N . ILE A 1 86 ? 5.957 3.310 -2.514 1.00 94.06 86 ILE A N 1
ATOM 711 C CA . ILE A 1 86 ? 4.570 3.802 -2.498 1.00 94.06 86 ILE A CA 1
ATOM 712 C C . ILE A 1 86 ? 3.583 2.639 -2.497 1.00 94.06 86 ILE A C 1
ATOM 714 O O . ILE A 1 86 ? 2.632 2.643 -1.718 1.00 94.06 86 ILE A O 1
ATOM 718 N N . VAL A 1 87 ? 3.802 1.645 -3.357 1.00 94.31 87 VAL A N 1
ATOM 719 C CA . VAL A 1 87 ? 2.960 0.448 -3.399 1.00 94.31 87 VAL A CA 1
ATOM 720 C C . VAL A 1 87 ? 3.025 -0.299 -2.070 1.00 94.31 87 VAL A C 1
ATOM 722 O O . VAL A 1 87 ? 1.972 -0.596 -1.522 1.00 94.31 87 VAL A O 1
ATOM 725 N N . ASP A 1 88 ? 4.215 -0.528 -1.521 1.00 96.00 88 ASP A N 1
ATOM 726 C CA . ASP A 1 88 ? 4.407 -1.334 -0.314 1.00 96.00 88 ASP A CA 1
ATOM 727 C C . ASP A 1 88 ? 3.683 -0.743 0.902 1.00 96.00 88 ASP A C 1
ATOM 729 O O . ASP A 1 88 ? 2.995 -1.471 1.615 1.00 96.00 88 ASP A O 1
ATOM 733 N N . PHE A 1 89 ? 3.788 0.571 1.153 1.00 95.75 89 PHE A N 1
ATOM 734 C CA . PHE A 1 89 ? 3.132 1.156 2.332 1.00 95.75 89 PHE A CA 1
ATOM 735 C C . PHE A 1 89 ? 1.635 1.402 2.112 1.00 95.75 89 PHE A C 1
ATOM 737 O O . PHE A 1 89 ? 0.885 1.480 3.081 1.00 95.75 89 PHE A O 1
ATOM 744 N N . THR A 1 90 ? 1.174 1.529 0.862 1.00 94.88 90 THR A N 1
ATOM 745 C CA . THR A 1 90 ? -0.265 1.669 0.565 1.00 94.88 90 THR A CA 1
ATOM 746 C C . THR A 1 90 ? -0.981 0.328 0.431 1.00 94.88 90 THR A C 1
ATOM 748 O O . THR A 1 90 ? -2.213 0.288 0.486 1.00 94.88 90 THR A O 1
ATOM 751 N N . ASP A 1 91 ? -0.239 -0.773 0.310 1.00 93.06 91 ASP A N 1
ATOM 752 C CA . ASP A 1 91 ? -0.798 -2.110 0.143 1.00 93.06 91 ASP A CA 1
ATOM 753 C C . ASP A 1 91 ? -1.718 -2.538 1.296 1.00 93.06 91 ASP A C 1
ATOM 755 O O . ASP A 1 91 ? -2.861 -2.908 1.021 1.00 93.06 91 ASP A O 1
ATOM 759 N N . PRO A 1 92 ? -1.330 -2.394 2.583 1.00 95.75 92 PRO A N 1
ATOM 760 C CA . PRO A 1 92 ? -2.202 -2.776 3.693 1.00 95.75 92 PRO A CA 1
ATOM 761 C C . PRO A 1 92 ? -3.513 -1.980 3.722 1.00 95.75 92 PRO A C 1
ATOM 763 O O . PRO A 1 92 ? -4.555 -2.516 4.100 1.00 95.75 92 PRO A O 1
ATOM 766 N N . ILE A 1 93 ? -3.479 -0.712 3.290 1.00 93.62 93 ILE A N 1
ATOM 767 C CA . ILE A 1 93 ? -4.668 0.145 3.174 1.00 93.62 93 ILE A CA 1
ATOM 768 C C . ILE A 1 93 ? -5.601 -0.426 2.104 1.00 93.62 93 ILE A C 1
ATOM 770 O O . ILE A 1 93 ? -6.798 -0.594 2.333 1.00 93.62 93 ILE A O 1
ATOM 774 N N . TYR A 1 94 ? -5.050 -0.755 0.935 1.00 91.00 94 TYR A N 1
ATOM 775 C CA . TYR A 1 94 ? -5.818 -1.310 -0.173 1.00 91.00 94 TYR A CA 1
ATOM 776 C C . TYR A 1 94 ? -6.398 -2.697 0.142 1.00 91.00 94 TYR A C 1
ATOM 778 O O . TYR A 1 94 ? -7.554 -2.955 -0.192 1.00 91.00 94 TYR A O 1
ATOM 786 N N . GLU A 1 95 ? -5.639 -3.581 0.795 1.00 90.62 95 GLU A N 1
ATOM 787 C CA . GLU A 1 95 ? -6.128 -4.898 1.227 1.00 90.62 95 GLU A CA 1
ATOM 788 C C . GLU A 1 95 ? -7.294 -4.773 2.219 1.00 90.62 95 GLU A C 1
ATOM 790 O O . GLU A 1 95 ? -8.324 -5.426 2.040 1.00 90.62 95 GLU A O 1
ATOM 795 N N . MET A 1 96 ? -7.176 -3.885 3.214 1.00 91.50 96 MET A N 1
ATOM 796 C CA . MET A 1 96 ? -8.240 -3.631 4.190 1.00 91.50 96 MET A CA 1
ATOM 797 C C . MET A 1 96 ? -9.522 -3.140 3.509 1.00 91.50 96 MET A C 1
ATOM 799 O O . MET A 1 96 ? -10.593 -3.710 3.732 1.00 91.50 96 MET A O 1
ATOM 803 N N . LEU A 1 97 ? -9.401 -2.142 2.624 1.00 89.31 97 LEU A N 1
ATOM 804 C CA . LEU A 1 97 ? -10.533 -1.611 1.862 1.00 89.31 97 LEU A CA 1
ATOM 805 C C . LEU A 1 97 ? -11.179 -2.683 0.982 1.00 89.31 97 LEU A C 1
ATOM 807 O O . LEU A 1 97 ? -12.401 -2.765 0.933 1.00 89.31 97 LEU A O 1
ATOM 811 N N . ARG A 1 98 ? -10.381 -3.536 0.329 1.00 88.25 98 ARG A N 1
ATOM 812 C CA . ARG A 1 98 ? -10.912 -4.614 -0.514 1.00 88.25 98 ARG A CA 1
ATOM 813 C C . ARG A 1 98 ? -11.734 -5.612 0.292 1.00 88.25 98 ARG A C 1
ATOM 815 O O . ARG A 1 98 ? -12.769 -6.050 -0.189 1.00 88.25 98 ARG A O 1
ATOM 822 N N . VAL A 1 99 ? -11.282 -5.988 1.489 1.00 88.44 99 VAL A N 1
ATOM 823 C CA . VAL A 1 99 ? -12.034 -6.909 2.355 1.00 88.44 99 VAL A CA 1
ATOM 824 C C . VAL A 1 99 ? -13.331 -6.255 2.839 1.00 88.44 99 VAL A C 1
ATOM 826 O O . VAL A 1 99 ? -14.369 -6.916 2.836 1.00 88.44 99 VAL A O 1
ATOM 829 N N . ALA A 1 100 ? -13.282 -4.968 3.196 1.00 86.25 100 ALA A N 1
ATOM 830 C CA . ALA A 1 100 ? -14.453 -4.205 3.629 1.00 86.25 100 ALA A CA 1
ATOM 831 C C . ALA A 1 100 ? -15.505 -4.001 2.520 1.00 86.25 100 ALA A C 1
ATOM 833 O O . ALA A 1 100 ? -16.679 -3.826 2.826 1.00 86.25 100 ALA A O 1
ATOM 834 N N . ASP A 1 101 ? -15.085 -4.043 1.255 1.00 85.62 101 ASP A N 1
ATOM 835 C CA . ASP A 1 101 ? -15.940 -3.890 0.070 1.00 85.62 101 ASP A CA 1
ATOM 836 C C . ASP A 1 101 ? -16.553 -5.220 -0.422 1.00 85.62 101 ASP A C 1
ATOM 838 O O . ASP A 1 101 ? -17.284 -5.252 -1.406 1.00 85.62 101 ASP A O 1
ATOM 842 N N . THR A 1 102 ? -16.261 -6.350 0.234 1.00 85.44 102 THR A N 1
ATOM 843 C CA . THR A 1 102 ? -16.886 -7.634 -0.128 1.00 85.44 102 THR A CA 1
ATOM 844 C C . THR A 1 102 ? -18.271 -7.799 0.497 1.00 85.44 102 THR A C 1
ATOM 846 O O . THR A 1 102 ? -18.508 -7.350 1.612 1.00 85.44 102 THR A O 1
ATOM 849 N N . ASP A 1 103 ? -19.150 -8.584 -0.138 1.00 82.81 103 ASP A N 1
ATOM 850 C CA . ASP A 1 103 ? -20.474 -8.954 0.412 1.00 82.81 103 ASP A CA 1
ATOM 851 C C . ASP A 1 103 ? -20.411 -9.834 1.682 1.00 82.81 103 ASP A C 1
ATOM 853 O O . ASP A 1 103 ? -21.428 -10.311 2.193 1.00 82.81 103 ASP A O 1
ATOM 857 N N . LYS A 1 104 ? -19.210 -10.114 2.199 1.00 86.94 104 LYS A N 1
ATOM 858 C CA . LYS A 1 104 ? -19.027 -10.931 3.398 1.00 86.94 104 LYS A CA 1
ATOM 859 C C . LYS A 1 104 ? -19.250 -10.071 4.644 1.00 86.94 104 LYS A C 1
ATOM 861 O O . LYS A 1 104 ? -18.721 -8.966 4.715 1.00 86.94 104 LYS A O 1
ATOM 866 N N . PRO A 1 105 ? -19.932 -10.581 5.686 1.00 83.81 105 PRO A N 1
ATOM 867 C CA . PRO A 1 105 ? -20.072 -9.854 6.944 1.00 83.81 105 PRO A CA 1
ATOM 868 C C . PRO A 1 105 ? -18.705 -9.544 7.577 1.00 83.81 105 PRO A C 1
ATOM 870 O O . PRO A 1 105 ? -18.091 -10.405 8.201 1.00 83.81 105 PRO A O 1
ATOM 873 N N . CYS A 1 106 ? -18.234 -8.305 7.437 1.00 87.31 106 CYS A N 1
ATOM 874 C CA . CYS A 1 106 ? -16.939 -7.853 7.959 1.00 87.31 106 CYS A CA 1
ATOM 875 C C . CYS A 1 106 ? -17.061 -6.710 8.974 1.00 87.31 106 CYS A C 1
ATOM 877 O O . CYS A 1 106 ? -16.066 -6.316 9.571 1.00 87.31 106 CYS A O 1
ATOM 879 N N . LEU A 1 107 ? -18.276 -6.201 9.211 1.00 87.38 107 LEU A N 1
ATOM 880 C CA . LEU A 1 107 ? -18.556 -5.064 10.095 1.00 87.38 107 LEU A CA 1
ATOM 881 C C . LEU A 1 107 ? -17.934 -5.225 11.497 1.00 87.38 107 LEU A C 1
ATOM 883 O O . LEU A 1 107 ? -17.368 -4.286 12.045 1.00 87.38 107 LEU A O 1
ATOM 887 N N . HIS A 1 108 ? -17.996 -6.442 12.044 1.00 85.56 108 HIS A N 1
ATOM 888 C CA . HIS A 1 108 ? -17.453 -6.810 13.356 1.00 85.56 108 HIS A CA 1
ATOM 889 C C . HIS A 1 108 ? -15.917 -6.917 13.400 1.00 85.56 108 HIS A C 1
ATOM 891 O O . HIS A 1 108 ? -15.358 -7.097 14.478 1.00 85.56 108 HIS A O 1
ATOM 897 N N . LEU A 1 109 ? -15.244 -6.842 12.246 1.00 88.56 109 LEU A N 1
ATOM 898 C CA . LEU A 1 109 ? -13.788 -6.939 12.094 1.00 88.56 109 LEU A CA 1
ATOM 899 C C . LEU A 1 109 ? -13.141 -5.593 11.757 1.00 88.56 109 LEU A C 1
ATOM 901 O O . LEU A 1 109 ? -11.920 -5.495 11.779 1.00 88.56 109 LEU A O 1
ATOM 905 N N . ILE A 1 110 ? -13.928 -4.558 11.444 1.00 89.69 110 ILE A N 1
ATOM 906 C CA . ILE A 1 110 ? -13.419 -3.282 10.917 1.00 89.69 110 ILE A CA 1
ATOM 907 C C . ILE A 1 110 ? -12.376 -2.645 11.846 1.00 89.69 110 ILE A C 1
ATOM 909 O O . ILE A 1 110 ? -11.365 -2.155 11.353 1.00 89.69 110 ILE A O 1
ATOM 913 N N . TYR A 1 111 ? -12.564 -2.716 13.166 1.00 88.44 111 TYR A N 1
ATOM 914 C CA . TYR A 1 111 ? -11.591 -2.220 14.149 1.00 88.44 111 TYR A CA 1
ATOM 915 C C . TYR A 1 111 ? -10.273 -3.007 14.123 1.00 88.44 111 TYR A C 1
ATOM 917 O O . TYR A 1 111 ? -9.201 -2.423 14.017 1.00 88.44 111 TYR A O 1
ATOM 925 N N . GLU A 1 112 ? -10.344 -4.339 14.159 1.00 89.00 112 GLU A N 1
ATOM 926 C CA . GLU A 1 112 ? -9.159 -5.206 14.113 1.00 89.00 112 GLU A CA 1
ATOM 927 C C . GLU A 1 112 ? -8.394 -5.059 12.790 1.00 89.00 112 GLU A C 1
ATOM 929 O O . GLU A 1 112 ? -7.163 -4.978 12.770 1.00 89.00 112 GLU A O 1
ATOM 934 N N . MET A 1 113 ? -9.126 -4.979 11.679 1.00 92.19 113 MET A N 1
ATOM 935 C CA . MET A 1 113 ? -8.562 -4.750 10.353 1.00 92.19 113 MET A CA 1
ATOM 936 C C . MET A 1 113 ? -7.885 -3.381 10.255 1.00 92.19 113 MET A C 1
ATOM 938 O O . MET A 1 113 ? -6.839 -3.268 9.619 1.00 92.19 113 MET A O 1
ATOM 942 N N . TRP A 1 114 ? -8.460 -2.353 10.883 1.00 93.12 114 TRP A N 1
ATOM 943 C CA . TRP A 1 114 ? -7.898 -1.007 10.918 1.00 93.12 114 TRP A CA 1
ATOM 944 C C . TRP A 1 114 ? -6.587 -0.949 11.708 1.00 93.12 114 TRP A C 1
ATOM 946 O O . TRP A 1 114 ? -5.587 -0.441 11.197 1.00 93.12 114 TRP A O 1
ATOM 956 N N . ASP A 1 115 ? -6.560 -1.537 12.906 1.00 91.94 115 ASP A N 1
ATOM 957 C CA . ASP A 1 115 ? -5.352 -1.603 13.735 1.00 91.94 115 ASP A CA 1
ATOM 958 C C . ASP A 1 115 ? -4.239 -2.386 13.033 1.00 91.94 115 ASP A C 1
ATOM 960 O O . ASP A 1 115 ? -3.109 -1.910 12.913 1.00 91.94 115 ASP A O 1
ATOM 964 N N . THR A 1 116 ? -4.579 -3.553 12.477 1.00 95.00 116 THR A N 1
ATOM 965 C CA . THR A 1 116 ? -3.635 -4.384 11.717 1.00 95.00 116 THR A CA 1
ATOM 966 C C . THR A 1 116 ? -3.098 -3.640 10.492 1.00 95.00 116 THR A C 1
ATOM 968 O O . THR A 1 116 ? -1.909 -3.729 10.174 1.00 95.00 116 THR A O 1
ATOM 971 N N . MET A 1 117 ? -3.954 -2.880 9.801 1.00 96.94 117 MET A N 1
ATOM 972 C CA . MET A 1 117 ? -3.551 -2.046 8.671 1.00 96.94 117 MET A CA 1
ATOM 973 C C . MET A 1 117 ? -2.546 -0.976 9.112 1.00 96.94 117 MET A C 1
ATOM 975 O O . MET A 1 117 ? -1.477 -0.897 8.507 1.00 96.94 117 MET A O 1
ATOM 979 N N . ILE A 1 118 ? -2.819 -0.225 10.186 1.00 96.38 118 ILE A N 1
ATOM 980 C CA . ILE A 1 118 ? -1.895 0.798 10.709 1.00 96.38 118 ILE A CA 1
ATOM 981 C C . ILE A 1 118 ? -0.551 0.177 11.097 1.00 96.38 118 ILE A C 1
ATOM 983 O O . ILE A 1 118 ? 0.498 0.717 10.737 1.00 96.38 118 ILE A O 1
ATOM 987 N N . GLU A 1 119 ? -0.560 -0.961 11.795 1.00 96.19 119 GLU A N 1
ATOM 988 C CA . GLU A 1 119 ? 0.668 -1.662 12.182 1.00 96.19 119 GLU A CA 1
ATOM 989 C C . GLU A 1 119 ? 1.498 -2.075 10.962 1.00 96.19 119 GLU A C 1
ATOM 991 O O . GLU A 1 119 ? 2.719 -1.909 10.952 1.00 96.19 119 GLU A O 1
ATOM 996 N N . ASN A 1 120 ? 0.854 -2.587 9.914 1.00 97.50 120 ASN A N 1
ATOM 997 C CA . ASN A 1 120 ? 1.547 -3.001 8.697 1.00 97.50 120 ASN A CA 1
ATOM 998 C C . ASN A 1 120 ? 2.085 -1.803 7.903 1.00 97.50 120 ASN A C 1
ATOM 1000 O O . ASN A 1 120 ? 3.224 -1.854 7.437 1.00 97.50 120 ASN A O 1
ATOM 1004 N N . VAL A 1 121 ? 1.331 -0.700 7.819 1.00 97.69 121 VAL A N 1
ATOM 1005 C CA . VAL A 1 121 ? 1.813 0.566 7.237 1.00 97.69 121 VAL A CA 1
ATOM 1006 C C . VAL A 1 121 ? 3.043 1.069 8.000 1.00 97.69 121 VAL A C 1
ATOM 1008 O O . VAL A 1 121 ? 4.059 1.397 7.379 1.00 97.69 121 VAL A O 1
ATOM 1011 N N . LYS A 1 122 ? 2.993 1.068 9.342 1.00 97.06 122 LYS A N 1
ATOM 1012 C CA . LYS A 1 122 ? 4.123 1.464 10.197 1.00 97.06 122 LYS A CA 1
ATOM 1013 C C . LYS A 1 122 ? 5.357 0.618 9.903 1.00 97.06 122 LYS A C 1
ATOM 1015 O O . LYS A 1 122 ? 6.421 1.176 9.650 1.00 97.06 122 LYS A O 1
ATOM 1020 N N . LYS A 1 123 ? 5.214 -0.713 9.890 1.00 96.81 123 LYS A N 1
ATOM 1021 C CA . LYS A 1 123 ? 6.322 -1.652 9.641 1.00 96.81 123 LYS A CA 1
ATOM 1022 C C . LYS A 1 123 ? 7.034 -1.359 8.324 1.00 96.81 123 LYS A C 1
ATOM 1024 O O . LYS A 1 123 ? 8.264 -1.317 8.304 1.00 96.81 123 LYS A O 1
ATOM 1029 N N . VAL A 1 124 ? 6.288 -1.122 7.243 1.00 97.56 124 VAL A N 1
ATOM 1030 C CA . VAL A 1 124 ? 6.881 -0.815 5.931 1.00 97.56 124 VAL A CA 1
ATOM 1031 C C . VAL A 1 124 ? 7.661 0.501 5.972 1.00 97.56 124 VAL A C 1
ATOM 1033 O O . VAL A 1 124 ? 8.815 0.547 5.539 1.00 97.56 124 VAL A O 1
ATOM 1036 N N . ILE A 1 125 ? 7.064 1.556 6.536 1.00 97.56 125 ILE A N 1
ATOM 1037 C CA . ILE A 1 125 ? 7.698 2.879 6.636 1.00 97.56 125 ILE A CA 1
ATOM 1038 C C . ILE A 1 125 ? 8.965 2.814 7.496 1.00 97.56 125 ILE A C 1
ATOM 1040 O O . ILE A 1 125 ? 10.025 3.267 7.070 1.00 97.56 125 ILE A O 1
ATOM 1044 N N . TYR A 1 126 ? 8.890 2.190 8.671 1.00 97.25 126 TYR A N 1
ATOM 1045 C CA . TYR A 1 126 ? 10.017 2.094 9.602 1.00 97.25 126 TYR A CA 1
ATOM 1046 C C . TYR A 1 126 ? 11.154 1.252 9.025 1.00 97.25 126 TYR A C 1
ATOM 1048 O O . TYR A 1 126 ? 12.319 1.621 9.160 1.00 97.25 126 TYR A O 1
ATOM 1056 N N . THR A 1 127 ? 10.828 0.179 8.298 1.00 96.31 127 THR A N 1
ATOM 1057 C CA . THR A 1 127 ? 11.827 -0.619 7.573 1.00 96.31 127 THR A CA 1
ATOM 1058 C C . THR A 1 127 ? 12.549 0.228 6.525 1.00 96.31 127 THR A C 1
ATOM 1060 O O . THR A 1 127 ? 13.778 0.177 6.432 1.00 96.31 127 THR A O 1
ATOM 1063 N N . LYS A 1 128 ? 11.817 1.048 5.755 1.00 94.69 128 LYS A N 1
ATOM 1064 C CA . LYS A 1 128 ? 12.414 1.929 4.739 1.00 94.69 128 LYS A CA 1
ATOM 1065 C C . LYS A 1 128 ? 13.284 3.024 5.360 1.00 94.69 128 LYS A C 1
ATOM 1067 O O . LYS A 1 128 ? 14.347 3.328 4.822 1.00 94.69 128 LYS A O 1
ATOM 1072 N N . GLU A 1 129 ? 12.847 3.590 6.481 1.00 94.94 129 GLU A N 1
ATOM 1073 C CA . GLU A 1 129 ? 13.564 4.640 7.215 1.00 94.94 129 GLU A CA 1
ATOM 1074 C C . GLU A 1 129 ? 14.674 4.101 8.134 1.00 94.94 129 GLU A C 1
ATOM 1076 O O . GLU A 1 129 ? 15.447 4.896 8.664 1.00 94.94 129 GLU A O 1
ATOM 1081 N N . LYS A 1 130 ? 14.789 2.772 8.285 1.00 95.88 130 LYS A N 1
ATOM 1082 C CA . LYS A 1 130 ? 15.714 2.084 9.205 1.00 95.88 130 LYS A CA 1
ATOM 1083 C C . LYS A 1 130 ? 15.540 2.519 10.665 1.00 95.88 130 LYS A C 1
ATOM 1085 O O 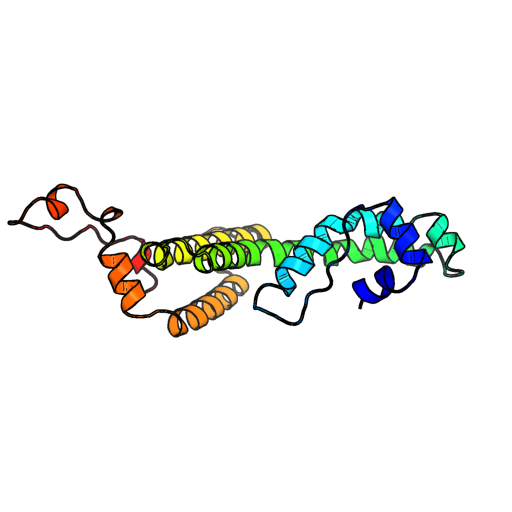. LYS A 1 130 ? 16.523 2.731 11.370 1.00 95.88 130 LYS A O 1
ATOM 1090 N N . LYS A 1 131 ? 14.286 2.649 11.095 1.00 93.75 131 LYS A N 1
ATOM 1091 C CA . LYS A 1 131 ? 13.905 3.078 12.445 1.00 93.75 131 LYS A CA 1
ATOM 1092 C C . LYS A 1 131 ? 13.533 1.903 13.336 1.00 93.75 131 LYS A C 1
ATOM 1094 O O . LYS A 1 131 ? 12.885 0.961 12.875 1.00 93.75 131 LYS A O 1
ATOM 1099 N N . GLN A 1 132 ? 13.894 1.997 14.612 1.00 91.69 132 GLN A N 1
ATOM 1100 C CA . GLN A 1 132 ? 13.364 1.131 15.665 1.00 91.69 132 GLN A CA 1
ATOM 1101 C C . GLN A 1 132 ? 11.933 1.522 16.044 1.00 91.69 132 GLN A C 1
ATOM 1103 O O . GLN A 1 132 ? 11.462 2.611 15.728 1.00 91.69 132 GLN A O 1
ATOM 1108 N N . ASP A 1 133 ? 11.221 0.617 16.710 1.00 85.50 133 ASP A N 1
ATOM 1109 C CA . ASP A 1 133 ? 9.780 0.741 16.952 1.00 85.50 133 ASP A CA 1
ATOM 1110 C C . ASP A 1 133 ? 9.400 1.893 17.907 1.00 85.50 133 ASP A C 1
ATOM 1112 O O . ASP A 1 133 ? 8.275 2.406 17.848 1.00 85.50 133 ASP A O 1
ATOM 1116 N N . ASP A 1 134 ? 10.346 2.295 18.757 1.00 88.00 134 ASP A N 1
ATOM 1117 C CA . ASP A 1 134 ? 10.292 3.402 19.716 1.00 88.00 134 ASP A CA 1
ATOM 1118 C C . ASP A 1 134 ? 10.714 4.755 19.118 1.00 88.00 134 ASP A C 1
ATOM 1120 O O . ASP A 1 134 ? 10.424 5.807 19.693 1.00 88.00 134 ASP A O 1
ATOM 1124 N N . GLU A 1 135 ? 11.347 4.756 17.944 1.00 92.69 135 GLU A N 1
ATOM 1125 C CA . GLU A 1 135 ? 11.714 5.988 17.257 1.00 92.69 135 GLU A CA 1
ATOM 1126 C C . GLU A 1 135 ? 10.500 6.676 16.626 1.00 92.69 135 GLU A C 1
ATOM 1128 O O . GLU A 1 135 ? 9.553 6.048 16.150 1.00 92.69 135 GLU A O 1
ATOM 1133 N N . GLN A 1 136 ? 10.555 8.005 16.548 1.00 91.94 136 GLN A N 1
ATOM 1134 C CA . GLN A 1 136 ? 9.540 8.807 15.869 1.00 91.94 136 GLN A CA 1
ATOM 1135 C C . GLN A 1 136 ? 9.839 8.919 14.371 1.00 91.94 136 GLN A C 1
ATOM 1137 O O . GLN A 1 136 ? 10.972 9.206 13.976 1.00 91.94 136 GLN A O 1
ATOM 1142 N N . SER A 1 137 ? 8.818 8.755 13.530 1.00 96.00 137 SER A N 1
ATOM 1143 C CA . SER A 1 137 ? 8.888 8.992 12.084 1.00 96.00 137 SER A CA 1
ATOM 1144 C C . SER A 1 137 ? 7.932 10.114 11.690 1.00 96.00 137 SER A C 1
ATOM 1146 O O . SER A 1 137 ? 6.717 9.978 11.818 1.00 96.00 137 SER A O 1
ATOM 1148 N N . THR A 1 138 ? 8.469 11.222 11.171 1.00 96.88 138 THR A N 1
ATOM 1149 C CA . THR A 1 138 ? 7.651 12.347 10.688 1.00 96.88 138 THR A CA 1
ATOM 1150 C C . THR A 1 138 ? 6.727 11.916 9.553 1.00 96.88 138 THR A C 1
ATOM 1152 O O . THR A 1 138 ? 5.572 12.336 9.507 1.00 96.88 138 THR A O 1
ATOM 1155 N N . PHE A 1 139 ? 7.209 11.054 8.651 1.00 96.38 139 PHE A N 1
ATOM 1156 C CA . PHE A 1 139 ? 6.402 10.557 7.541 1.00 96.38 139 PHE A CA 1
ATOM 1157 C C . PHE A 1 139 ? 5.260 9.669 8.038 1.00 96.38 139 PHE A C 1
ATOM 1159 O O . PHE A 1 139 ? 4.109 9.901 7.666 1.00 96.38 139 PHE A O 1
ATOM 1166 N N . PHE A 1 140 ? 5.546 8.716 8.934 1.00 97.12 140 PHE A N 1
ATOM 1167 C CA . PHE A 1 140 ? 4.498 7.884 9.524 1.00 97.12 140 PHE A CA 1
ATOM 1168 C C . PHE A 1 140 ? 3.462 8.720 10.277 1.00 97.12 140 PHE A C 1
ATOM 1170 O O . PHE A 1 140 ? 2.275 8.467 10.120 1.00 97.12 140 PHE A O 1
ATOM 1177 N N . SER A 1 141 ? 3.874 9.747 11.024 1.00 96.50 141 SER A N 1
ATOM 1178 C CA . SER A 1 141 ? 2.943 10.633 11.735 1.00 96.50 141 SER A CA 1
ATOM 1179 C C . SER A 1 141 ? 1.970 11.347 10.793 1.00 96.50 141 SER A C 1
ATOM 1181 O O . SER A 1 141 ? 0.783 11.446 11.101 1.00 96.50 141 SER A O 1
ATOM 1183 N N . ILE A 1 142 ? 2.436 11.798 9.623 1.00 97.50 142 ILE A N 1
ATOM 1184 C CA . ILE A 1 142 ? 1.571 12.401 8.596 1.00 97.50 142 ILE A CA 1
ATOM 1185 C C . ILE A 1 142 ? 0.603 11.356 8.030 1.00 97.50 142 ILE A C 1
ATOM 1187 O O . ILE A 1 142 ? -0.596 11.617 7.926 1.00 97.50 142 ILE A O 1
ATOM 1191 N N . VAL A 1 143 ? 1.105 10.166 7.684 1.00 96.06 143 VAL A N 1
ATOM 1192 C CA . VAL A 1 143 ? 0.273 9.071 7.161 1.00 96.06 143 VAL A CA 1
ATOM 1193 C C . VAL A 1 143 ? -0.787 8.663 8.185 1.00 96.06 143 VAL A C 1
ATOM 1195 O O . VAL A 1 143 ? -1.964 8.568 7.844 1.00 96.06 143 VAL A O 1
ATOM 1198 N N . LEU A 1 144 ? -0.401 8.497 9.450 1.00 96.00 144 LEU A N 1
ATOM 1199 C CA . LEU A 1 144 ? -1.300 8.174 10.550 1.00 96.00 144 LEU A CA 1
ATOM 1200 C C . LEU A 1 144 ? -2.362 9.262 10.740 1.00 96.00 144 LEU A C 1
ATOM 1202 O O . LEU A 1 144 ? -3.530 8.927 10.900 1.00 96.00 144 LEU A O 1
ATOM 1206 N N . ALA A 1 145 ? -1.998 10.545 10.663 1.00 96.56 145 ALA A N 1
ATOM 1207 C CA . ALA A 1 145 ? -2.961 11.641 10.761 1.00 96.56 145 ALA A CA 1
ATOM 1208 C C . ALA A 1 145 ? -4.016 11.592 9.641 1.00 96.56 145 ALA A C 1
ATOM 1210 O O . ALA A 1 145 ? -5.203 11.761 9.913 1.00 96.56 145 ALA A O 1
ATOM 1211 N N . ILE A 1 146 ? -3.607 11.298 8.400 1.00 95.06 146 ILE A N 1
ATOM 1212 C CA . ILE A 1 146 ? -4.532 11.120 7.266 1.00 95.06 146 ILE A CA 1
ATOM 1213 C C . ILE A 1 146 ? -5.456 9.920 7.503 1.00 95.06 146 ILE A C 1
ATOM 1215 O O . ILE A 1 146 ? -6.662 10.010 7.266 1.00 95.06 146 ILE A O 1
ATOM 1219 N N . LEU A 1 147 ? -4.905 8.799 7.978 1.00 93.69 147 LEU A N 1
ATOM 1220 C CA . LEU A 1 147 ? -5.690 7.607 8.294 1.00 93.69 147 LEU A CA 1
ATOM 1221 C C . LEU A 1 147 ? -6.710 7.910 9.398 1.00 93.69 147 LEU A C 1
ATOM 1223 O O . LEU A 1 147 ? -7.891 7.618 9.228 1.00 93.69 147 LEU A O 1
ATOM 1227 N N . VAL A 1 148 ? -6.295 8.552 10.490 1.00 93.12 148 VAL A N 1
ATOM 1228 C CA . VAL A 1 148 ? -7.179 8.919 11.605 1.00 93.12 148 VAL A CA 1
ATOM 1229 C C . VAL A 1 148 ? -8.271 9.898 11.161 1.00 93.12 148 VAL A C 1
ATOM 1231 O O . VAL A 1 148 ? -9.434 9.664 11.479 1.00 93.12 148 VAL A O 1
ATOM 1234 N N . ASP A 1 149 ? -7.951 10.937 10.380 1.00 93.44 149 ASP A N 1
ATOM 1235 C CA . ASP A 1 149 ? -8.962 11.854 9.820 1.00 93.44 149 ASP A CA 1
ATOM 1236 C C . ASP A 1 149 ? -9.973 11.121 8.926 1.00 93.44 149 ASP A C 1
ATOM 1238 O O . ASP A 1 149 ? -11.169 11.425 8.924 1.00 93.44 149 ASP A O 1
ATOM 1242 N N . ARG A 1 150 ? -9.519 10.111 8.177 1.00 90.56 150 ARG A N 1
ATOM 1243 C CA . ARG A 1 150 ? -10.424 9.273 7.393 1.00 90.56 150 ARG A CA 1
ATOM 1244 C C . ARG A 1 150 ? -11.314 8.421 8.297 1.00 90.56 150 ARG A C 1
ATOM 1246 O O . ARG A 1 150 ? -12.519 8.370 8.058 1.00 90.56 150 ARG A O 1
ATOM 1253 N N . TRP A 1 151 ? -10.740 7.796 9.324 1.00 88.81 151 TRP A N 1
ATOM 1254 C CA . TRP A 1 151 ? -11.461 6.954 10.278 1.00 88.81 151 TRP A CA 1
ATOM 1255 C C . TRP A 1 151 ? -12.559 7.710 11.013 1.00 88.81 151 TRP A C 1
ATOM 1257 O O . TRP A 1 151 ? -13.679 7.217 11.103 1.00 88.81 151 TRP A O 1
ATOM 1267 N N . THR A 1 152 ? -12.281 8.918 11.505 1.00 87.31 152 THR A N 1
ATOM 1268 C CA . THR A 1 152 ? -13.269 9.716 12.251 1.00 87.31 152 THR A CA 1
ATOM 1269 C C . THR A 1 152 ? -14.497 10.060 11.411 1.00 87.31 152 THR A C 1
ATOM 1271 O O . THR A 1 152 ? -15.590 10.181 11.958 1.00 87.31 152 THR A O 1
ATOM 1274 N N . LYS A 1 153 ? -14.347 10.151 10.084 1.00 86.56 153 LYS A N 1
ATOM 1275 C CA . LYS A 1 153 ? -15.451 10.385 9.138 1.00 86.56 153 LYS A CA 1
ATOM 1276 C C . LYS A 1 153 ? -16.231 9.119 8.785 1.00 86.56 153 LYS A C 1
ATOM 1278 O O . LYS A 1 153 ? -17.391 9.219 8.399 1.00 86.56 153 LYS A O 1
ATOM 1283 N N . THR A 1 154 ? -15.608 7.944 8.871 1.00 81.38 154 THR A N 1
ATOM 1284 C CA . THR A 1 154 ? -16.225 6.661 8.486 1.00 81.38 154 THR A CA 1
ATOM 1285 C C . THR A 1 154 ? -16.669 5.815 9.676 1.00 81.38 154 THR A C 1
ATOM 1287 O O . THR A 1 154 ? -17.399 4.839 9.499 1.00 81.38 154 THR A O 1
ATOM 1290 N N . ASN A 1 155 ? -16.233 6.150 10.889 1.00 81.88 155 ASN A N 1
ATOM 1291 C CA . ASN A 1 155 ? -16.614 5.424 12.086 1.00 81.88 155 ASN A CA 1
ATOM 1292 C C . ASN A 1 155 ? -18.067 5.745 12.463 1.00 81.88 155 ASN A C 1
ATOM 1294 O O . ASN A 1 155 ? -18.457 6.905 12.569 1.00 81.88 155 ASN A O 1
ATOM 1298 N N . THR A 1 156 ? -18.871 4.707 12.678 1.00 84.06 156 THR A N 1
ATOM 1299 C CA . THR A 1 156 ? -20.293 4.840 12.999 1.00 84.06 156 THR A CA 1
ATOM 1300 C C . THR A 1 156 ? -20.582 4.099 14.300 1.00 84.06 156 THR A C 1
ATOM 1302 O O . THR A 1 156 ? -19.908 3.108 14.593 1.00 84.06 156 THR A O 1
ATOM 1305 N N . PRO A 1 157 ? -21.614 4.492 15.070 1.00 86.19 157 PRO A N 1
ATOM 1306 C CA . PRO A 1 157 ? -22.032 3.734 16.252 1.00 86.19 157 PRO A CA 1
ATOM 1307 C C . PRO A 1 157 ? -22.306 2.252 15.958 1.00 86.19 157 PRO A C 1
ATOM 1309 O O . PRO A 1 157 ? -22.143 1.405 16.832 1.00 86.19 157 PRO A O 1
ATOM 1312 N N . LEU A 1 158 ? -22.680 1.928 14.717 1.00 86.38 158 LEU A N 1
ATOM 1313 C CA . LEU A 1 158 ? -22.889 0.564 14.254 1.00 86.38 158 LEU A CA 1
ATOM 1314 C C . LEU A 1 158 ? -21.580 -0.247 14.202 1.00 86.38 158 LEU A C 1
ATOM 1316 O O . LEU A 1 158 ? -21.579 -1.403 14.622 1.00 86.38 158 LEU A O 1
ATOM 1320 N N . HIS A 1 159 ? -20.467 0.352 13.761 1.00 84.75 159 HIS A N 1
ATOM 1321 C CA . HIS A 1 159 ? -19.144 -0.281 13.843 1.00 84.75 159 HIS A CA 1
ATOM 1322 C C . HIS A 1 159 ? -18.772 -0.581 15.299 1.00 84.75 159 HIS A C 1
ATOM 1324 O O . HIS A 1 159 ? -18.362 -1.701 15.608 1.00 84.75 159 HIS A O 1
ATOM 1330 N N . CYS A 1 160 ? -18.974 0.388 16.202 1.00 84.00 160 CYS A N 1
ATOM 1331 C CA . CYS A 1 160 ? -18.724 0.207 17.633 1.00 84.00 160 CYS A CA 1
ATOM 1332 C C . CYS A 1 160 ? -19.542 -0.962 18.192 1.00 84.00 160 CYS A C 1
ATOM 1334 O O . CYS A 1 160 ? -18.997 -1.848 18.844 1.00 84.00 160 CYS A O 1
ATOM 1336 N N . LEU A 1 161 ? -20.848 -0.978 17.909 1.00 86.31 161 LEU A N 1
ATOM 1337 C CA . LEU A 1 161 ? -21.763 -1.999 18.405 1.00 86.31 161 LEU A CA 1
ATOM 1338 C C . LEU A 1 161 ? -21.395 -3.390 17.879 1.00 86.31 161 LEU A C 1
ATOM 1340 O O . LEU A 1 161 ? -21.341 -4.336 18.657 1.00 86.31 161 LEU A O 1
ATOM 1344 N N . ALA A 1 162 ? -21.103 -3.520 16.583 1.00 87.38 162 ALA A N 1
ATOM 1345 C CA . ALA A 1 162 ? -20.712 -4.795 15.987 1.00 87.38 162 ALA A CA 1
ATOM 1346 C C . ALA A 1 162 ? -19.407 -5.344 16.583 1.00 87.38 162 ALA A C 1
ATOM 1348 O O . ALA A 1 162 ? -19.313 -6.543 16.843 1.00 87.38 162 ALA A O 1
ATOM 1349 N N . HIS A 1 163 ? -18.426 -4.472 16.839 1.00 84.50 163 HIS A N 1
ATOM 1350 C CA . HIS A 1 163 ? -17.181 -4.845 17.515 1.00 84.50 163 HIS A CA 1
ATOM 1351 C C . HIS A 1 163 ? -17.431 -5.258 18.970 1.00 84.50 163 HIS A C 1
ATOM 1353 O O . HIS A 1 163 ? -16.985 -6.320 19.402 1.00 84.50 163 HIS A O 1
ATOM 1359 N N . SER A 1 164 ? -18.195 -4.458 19.719 1.00 84.56 164 SER A N 1
ATOM 1360 C CA . SER A 1 164 ? -18.542 -4.748 21.114 1.00 84.56 164 SER A CA 1
ATOM 1361 C C . SER A 1 164 ? -19.403 -5.997 21.270 1.00 84.56 164 SER A C 1
ATOM 1363 O O . SER A 1 164 ? -19.345 -6.631 22.307 1.00 84.56 164 SER A O 1
ATOM 1365 N N . LEU A 1 165 ? -20.202 -6.387 20.282 1.00 84.94 165 LEU A N 1
ATOM 1366 C CA . LEU A 1 165 ? -21.018 -7.600 20.372 1.00 84.94 165 LEU A CA 1
ATOM 1367 C C . LEU A 1 165 ? -20.309 -8.850 19.840 1.00 84.94 165 LEU A C 1
ATOM 1369 O O . LEU A 1 165 ? -20.907 -9.924 19.859 1.00 84.94 165 LEU A O 1
ATOM 1373 N N . ASN A 1 166 ? -19.061 -8.745 19.376 1.00 84.19 166 ASN A N 1
ATOM 1374 C CA . ASN A 1 166 ? -18.325 -9.879 18.830 1.00 84.19 166 ASN A CA 1
ATOM 1375 C C . ASN A 1 166 ? -17.949 -10.877 19.949 1.00 84.19 166 ASN A C 1
ATOM 1377 O O . ASN A 1 166 ? -17.071 -10.571 20.763 1.00 84.19 166 ASN A O 1
ATOM 1381 N N . PRO A 1 167 ? -18.534 -12.097 19.978 1.00 82.19 167 PRO A N 1
ATOM 1382 C CA . PRO A 1 167 ? -18.315 -13.063 21.057 1.00 82.19 167 PRO A CA 1
ATOM 1383 C C . PRO A 1 167 ? -16.856 -13.508 21.199 1.00 82.19 167 PRO A C 1
ATOM 1385 O O . PRO A 1 167 ? -16.460 -13.957 22.268 1.00 82.19 167 PRO A O 1
ATOM 1388 N N . ARG A 1 168 ? -16.034 -13.346 20.151 1.00 82.25 168 ARG A N 1
ATOM 1389 C CA . ARG A 1 168 ? -14.602 -13.690 20.172 1.00 82.25 168 ARG A CA 1
ATOM 1390 C C . ARG A 1 168 ? -13.809 -12.948 21.247 1.00 82.25 168 ARG A C 1
ATOM 1392 O O . ARG A 1 168 ? -12.765 -13.440 21.660 1.00 82.25 168 ARG A O 1
ATOM 1399 N N . TYR A 1 169 ? -14.286 -11.785 21.691 1.00 77.00 169 TYR A N 1
ATOM 1400 C CA . TYR A 1 169 ? -13.627 -10.991 22.730 1.00 77.00 169 TYR A CA 1
ATOM 1401 C C . TYR A 1 169 ? -14.136 -11.295 24.147 1.00 77.00 169 TYR A C 1
ATOM 1403 O O . TYR A 1 169 ? -13.679 -10.678 25.109 1.00 77.00 169 TYR A O 1
ATOM 1411 N N . TYR A 1 170 ? -15.062 -12.245 24.293 1.00 78.12 170 TYR A N 1
ATOM 1412 C CA . TYR A 1 170 ? -15.676 -12.605 25.565 1.00 78.12 170 TYR A CA 1
ATOM 1413 C C . TYR A 1 170 ? -15.312 -14.032 25.962 1.00 78.12 170 TYR A C 1
ATOM 1415 O O . TYR A 1 170 ? -15.260 -14.942 25.139 1.00 78.12 170 TYR A O 1
ATOM 1423 N N . HIS A 1 171 ? -15.083 -14.243 27.257 1.00 75.19 171 HIS A N 1
ATOM 1424 C CA . HIS A 1 171 ? -14.918 -15.589 27.791 1.00 75.19 171 HIS A CA 1
ATOM 1425 C C . HIS A 1 171 ? -16.243 -16.356 27.731 1.00 75.19 171 HIS A C 1
ATOM 1427 O O . HIS A 1 171 ? -17.311 -15.782 27.939 1.00 75.19 171 HIS A O 1
ATOM 1433 N N . GLU A 1 172 ? -16.171 -17.672 27.543 1.00 74.94 172 GLU A N 1
ATOM 1434 C CA . GLU A 1 172 ? -17.343 -18.554 27.452 1.00 74.94 172 GLU A CA 1
ATOM 1435 C C . GLU A 1 172 ? -18.280 -18.430 28.667 1.00 74.94 172 GLU A C 1
ATOM 1437 O O . GLU A 1 172 ? -19.500 -18.422 28.519 1.00 74.94 172 GLU A O 1
ATOM 1442 N N . LYS A 1 173 ? -17.717 -18.205 29.863 1.00 71.38 173 LYS A N 1
ATOM 1443 C CA . LYS A 1 173 ? -18.487 -17.910 31.082 1.00 71.38 173 LYS A CA 1
ATOM 1444 C C . LYS A 1 173 ? -19.353 -16.657 30.949 1.00 71.38 173 LYS A C 1
ATOM 1446 O O . LYS A 1 173 ? -20.510 -16.679 31.334 1.00 71.38 173 LYS A O 1
ATOM 1451 N N . TRP A 1 174 ? -18.838 -15.586 30.346 1.00 70.31 174 TRP A N 1
ATOM 1452 C CA . TRP A 1 174 ? -19.610 -14.356 30.142 1.00 70.31 174 TRP A CA 1
ATOM 1453 C C . TRP A 1 174 ? -20.768 -14.551 29.159 1.00 70.31 174 TRP A C 1
ATOM 1455 O O . TRP A 1 174 ? -21.840 -13.976 29.345 1.00 70.31 174 TRP A O 1
ATOM 1465 N N . ILE A 1 175 ? -20.552 -15.369 28.125 1.00 72.56 175 ILE A N 1
ATOM 1466 C CA . ILE A 1 175 ? -21.554 -15.667 27.095 1.00 72.56 175 ILE A CA 1
ATOM 1467 C C . ILE A 1 175 ? -22.681 -16.539 27.674 1.00 72.56 175 ILE A C 1
ATOM 1469 O O . ILE A 1 175 ? -23.851 -16.309 27.369 1.00 72.56 175 ILE A O 1
ATOM 1473 N N . ASN A 1 176 ? -22.336 -17.503 28.536 1.00 74.06 176 ASN A N 1
ATOM 1474 C CA . ASN A 1 176 ? -23.264 -18.529 29.015 1.00 74.06 176 ASN A CA 1
ATOM 1475 C C . ASN A 1 176 ? -23.884 -18.241 30.401 1.00 74.06 176 ASN A C 1
ATOM 1477 O O . ASN A 1 176 ? -24.973 -18.741 30.691 1.00 74.06 176 ASN A O 1
ATOM 1481 N N . GLU A 1 177 ? -23.257 -17.434 31.264 1.00 67.12 177 GLU A N 1
ATOM 1482 C CA . GLU A 1 177 ? -23.768 -17.146 32.613 1.00 67.12 177 GLU A CA 1
ATOM 1483 C C . GLU A 1 177 ? -24.716 -15.927 32.631 1.00 67.12 177 GLU A C 1
ATOM 1485 O O . GLU A 1 177 ? -24.388 -14.810 32.212 1.00 67.12 177 GLU A O 1
ATOM 1490 N N . ARG A 1 178 ? -25.934 -16.123 33.163 1.00 58.03 178 ARG A N 1
ATOM 1491 C CA . ARG A 1 178 ? -26.923 -15.044 33.377 1.00 58.03 178 ARG A CA 1
ATOM 1492 C C . ARG A 1 178 ? -26.653 -14.210 34.637 1.00 58.03 178 ARG A C 1
ATOM 1494 O O . ARG A 1 178 ? -27.144 -13.088 34.715 1.00 58.03 178 ARG A O 1
ATOM 1501 N N . ALA A 1 179 ? -25.876 -14.723 35.592 1.00 53.62 179 ALA A N 1
ATOM 1502 C CA . ALA A 1 179 ? -25.547 -14.063 36.855 1.00 53.62 179 ALA A CA 1
ATOM 1503 C C . ALA A 1 179 ? -24.023 -14.047 37.060 1.00 53.62 179 ALA A C 1
ATOM 1505 O O . ALA A 1 179 ? -23.388 -15.080 36.896 1.00 53.62 179 ALA A O 1
ATOM 1506 N N . GLY A 1 180 ? -23.444 -12.890 37.414 1.00 60.03 180 GLY A N 1
ATOM 1507 C CA . GLY A 1 180 ? -22.005 -12.765 37.715 1.00 60.03 180 GLY A CA 1
ATOM 1508 C C . GLY A 1 180 ? -21.092 -12.364 36.546 1.00 60.03 180 GLY A C 1
ATOM 1509 O O . GLY A 1 180 ? -19.899 -12.649 36.581 1.00 60.03 180 GLY A O 1
ATOM 1510 N N . ARG A 1 181 ? -21.621 -11.695 35.509 1.00 60.59 181 ARG A N 1
ATOM 1511 C CA . ARG A 1 181 ? -20.832 -11.259 34.342 1.00 60.59 181 ARG A CA 1
ATOM 1512 C C . ARG A 1 181 ? -19.667 -10.346 34.743 1.00 60.59 181 ARG A C 1
ATOM 1514 O O . ARG A 1 181 ? -19.872 -9.170 35.034 1.00 60.59 181 ARG A O 1
ATOM 1521 N N . ASN A 1 182 ? -18.446 -10.864 34.652 1.00 57.84 182 ASN A N 1
ATOM 1522 C CA . ASN A 1 182 ? -17.235 -10.049 34.711 1.00 57.84 182 ASN A CA 1
ATOM 1523 C C . ASN A 1 182 ? -16.988 -9.393 33.345 1.00 57.84 182 ASN A C 1
ATOM 1525 O O . ASN A 1 182 ? -17.056 -10.092 32.333 1.00 57.84 182 ASN A O 1
ATOM 1529 N N . PRO A 1 183 ? -16.720 -8.078 33.275 1.00 57.53 183 PRO A N 1
ATOM 1530 C CA . PRO A 1 183 ? -16.479 -7.406 32.003 1.00 57.53 183 PRO A CA 1
ATOM 1531 C C . PRO A 1 183 ? -15.305 -8.053 31.248 1.00 57.53 183 PRO A C 1
ATOM 1533 O O . PRO A 1 183 ? -14.378 -8.567 31.884 1.00 57.53 183 PRO A O 1
ATOM 1536 N N . PRO A 1 184 ? -15.332 -8.044 29.902 1.00 58.88 184 PRO A N 1
ATOM 1537 C CA . PRO A 1 184 ? -14.217 -8.543 29.113 1.00 58.88 184 PRO A CA 1
ATOM 1538 C C . PRO A 1 184 ? -12.940 -7.758 29.458 1.00 58.88 184 PRO A C 1
ATOM 1540 O O . PRO A 1 184 ? -13.021 -6.568 29.793 1.00 58.88 184 PRO A O 1
ATOM 1543 N N . PRO A 1 185 ? -11.755 -8.391 29.380 1.00 58.34 185 PRO A N 1
ATOM 1544 C CA . PRO A 1 185 ? -10.496 -7.670 29.516 1.00 58.34 185 PRO A CA 1
ATOM 1545 C C . PRO A 1 185 ? -10.438 -6.532 28.482 1.00 58.34 185 PRO A C 1
ATOM 1547 O O . PRO A 1 185 ? -10.959 -6.695 27.376 1.00 58.34 185 PRO A O 1
ATOM 1550 N N . PRO A 1 186 ? -9.829 -5.375 28.811 1.00 55.72 186 PRO A N 1
ATOM 1551 C CA . PRO A 1 186 ? -9.781 -4.236 27.901 1.00 55.72 186 PRO A CA 1
ATOM 1552 C C . PRO A 1 186 ? -9.162 -4.663 26.567 1.00 55.72 186 PRO A C 1
ATOM 1554 O O . PRO A 1 186 ? -7.994 -5.057 26.506 1.00 55.72 186 PRO A O 1
ATOM 1557 N N . THR A 1 187 ? -9.961 -4.615 25.498 1.00 53.03 187 THR A N 1
ATOM 1558 C CA . THR A 1 187 ? -9.534 -5.009 24.157 1.00 53.03 187 THR A CA 1
ATOM 1559 C C . THR A 1 187 ? -8.363 -4.123 23.743 1.00 53.03 187 THR A C 1
ATOM 1561 O O . THR A 1 187 ? -8.436 -2.894 23.818 1.00 53.03 187 THR A O 1
ATOM 1564 N N . ARG A 1 188 ? -7.259 -4.744 23.307 1.00 48.22 188 ARG A N 1
ATOM 1565 C CA . ARG A 1 188 ? -6.027 -4.050 22.884 1.00 48.22 188 ARG A CA 1
ATOM 1566 C C . ARG A 1 188 ? -6.294 -2.986 21.803 1.00 48.22 188 ARG A C 1
ATOM 1568 O O . ARG A 1 188 ? -5.549 -2.014 21.731 1.00 48.22 188 ARG A O 1
ATOM 1575 N N . THR A 1 189 ? -7.387 -3.151 21.058 1.00 47.28 189 THR A N 1
ATOM 1576 C CA . THR A 1 189 ? -7.848 -2.324 19.937 1.00 47.28 189 THR A CA 1
ATOM 1577 C C . THR A 1 189 ? -8.488 -0.984 20.325 1.00 47.28 189 THR A C 1
ATOM 1579 O O . THR A 1 189 ? -8.767 -0.156 19.470 1.00 47.28 189 THR A O 1
ATOM 1582 N N . LEU A 1 190 ? -8.710 -0.703 21.617 1.00 45.31 190 LEU A N 1
ATOM 1583 C CA . LEU A 1 190 ? -9.268 0.590 22.052 1.00 45.31 190 LEU A CA 1
ATOM 1584 C C . LEU A 1 190 ? -8.212 1.679 22.322 1.00 45.31 190 LEU A C 1
ATOM 1586 O O . LEU A 1 190 ? -8.564 2.786 22.730 1.00 45.31 190 LEU A O 1
ATOM 1590 N N . ARG A 1 191 ? -6.917 1.400 22.112 1.00 47.31 191 ARG A N 1
ATOM 1591 C CA . ARG A 1 191 ? -5.832 2.347 22.447 1.00 47.31 191 ARG A CA 1
ATOM 1592 C C . ARG A 1 191 ? -5.806 3.609 21.580 1.00 47.31 191 ARG A C 1
ATOM 1594 O O . ARG A 1 191 ? -5.224 4.594 22.015 1.00 47.31 191 ARG A O 1
ATOM 1601 N N . PHE A 1 192 ? -6.460 3.600 20.419 1.00 40.62 192 PHE A N 1
ATOM 1602 C CA . PHE A 1 192 ? -6.517 4.740 19.495 1.00 40.62 192 PHE A CA 1
ATOM 1603 C C . PHE A 1 192 ? -7.835 5.533 19.567 1.00 40.62 192 PHE A C 1
ATOM 1605 O O . PHE A 1 192 ? -8.110 6.356 18.696 1.00 40.62 192 PHE A O 1
ATOM 1612 N N . HIS A 1 193 ? -8.676 5.280 20.576 1.00 44.25 193 HIS A N 1
ATOM 1613 C CA . HIS A 1 193 ? -10.020 5.869 20.691 1.00 44.25 193 HIS A CA 1
ATOM 1614 C C . HIS A 1 193 ? -10.210 6.764 21.924 1.00 44.25 193 HIS A C 1
ATOM 1616 O O . HIS A 1 193 ? -11.341 6.949 22.376 1.00 44.25 193 HIS A O 1
ATOM 1622 N N . LYS A 1 194 ? -9.120 7.313 22.469 1.00 35.31 194 LYS A N 1
ATOM 1623 C CA . LYS A 1 194 ? -9.149 8.369 23.487 1.00 35.31 194 LYS A CA 1
ATOM 1624 C C . LYS A 1 194 ? -8.441 9.614 22.988 1.00 35.31 194 LYS A C 1
ATOM 1626 O O . LYS A 1 194 ? -7.376 9.443 22.358 1.00 35.31 194 LYS A O 1
#

Organism: Panicum virgatum (NCBI:txid38727)

pLDDT: mean 79.44, std 14.59, range [35.31, 97.69]

InterPro domains:
  IPR012337 Ribonuclease H-like superfamily [SSF53098] (5-173)